Protein AF-A0A178DL28-F1 (afdb_monomer_lite)

pLDDT: mean 83.08, std 17.59, range [23.27, 98.44]

Structure (mmCIF, N/CA/C/O backbone):
data_AF-A0A178DL28-F1
#
_entry.id   AF-A0A178DL28-F1
#
loop_
_atom_site.group_PDB
_atom_site.id
_atom_site.type_symbol
_atom_site.label_atom_id
_atom_site.label_alt_id
_atom_site.label_comp_id
_atom_site.label_asym_id
_atom_site.label_entity_id
_atom_site.label_seq_id
_atom_site.pdbx_PDB_ins_code
_atom_site.Cartn_x
_atom_site.Cartn_y
_atom_site.Cartn_z
_atom_site.occupancy
_atom_site.B_iso_or_equiv
_atom_site.auth_seq_id
_atom_site.auth_comp_id
_atom_site.auth_asym_id
_atom_site.auth_atom_id
_atom_site.pdbx_PDB_model_num
ATOM 1 N N . MET A 1 1 ? -10.123 -33.958 3.813 1.00 28.14 1 MET A N 1
ATOM 2 C CA . MET A 1 1 ? -8.893 -34.075 4.620 1.00 28.14 1 MET A CA 1
ATOM 3 C C . MET A 1 1 ? -7.747 -33.782 3.664 1.00 28.14 1 MET A C 1
ATOM 5 O O . MET A 1 1 ? -7.295 -34.678 2.968 1.00 28.14 1 MET A O 1
ATOM 9 N N . VAL A 1 2 ? -7.445 -32.496 3.471 1.00 23.78 2 VAL A N 1
ATOM 10 C CA . VAL A 1 2 ? -6.419 -32.043 2.523 1.00 23.78 2 VAL A CA 1
ATOM 11 C C . VAL A 1 2 ? -5.170 -31.787 3.347 1.00 23.78 2 VAL A C 1
ATOM 13 O O . VAL A 1 2 ? -5.186 -30.957 4.250 1.00 23.78 2 VAL A O 1
ATOM 16 N N . ASN A 1 3 ? -4.140 -32.583 3.082 1.00 23.27 3 ASN A N 1
ATOM 17 C CA . ASN A 1 3 ? -2.829 -32.472 3.696 1.00 23.27 3 ASN A CA 1
ATOM 18 C C . ASN A 1 3 ? -2.169 -31.202 3.137 1.00 23.27 3 ASN A C 1
ATOM 20 O O . ASN A 1 3 ? -1.627 -31.221 2.034 1.00 23.27 3 ASN A O 1
ATOM 24 N N . PHE A 1 4 ? -2.276 -30.090 3.866 1.00 26.62 4 PHE A N 1
ATOM 25 C CA . PHE A 1 4 ? -1.451 -28.905 3.644 1.00 26.62 4 PHE A CA 1
ATOM 26 C C . PHE A 1 4 ? -0.029 -29.274 4.082 1.00 26.62 4 PHE A C 1
ATOM 28 O O . PHE A 1 4 ? 0.310 -29.200 5.260 1.00 26.62 4 PHE A O 1
ATOM 35 N N . GLN A 1 5 ? 0.778 -29.781 3.149 1.00 31.14 5 GLN A N 1
ATOM 36 C CA . GLN A 1 5 ? 2.200 -30.009 3.391 1.00 31.14 5 GLN A CA 1
ATOM 37 C C . GLN A 1 5 ? 2.883 -28.658 3.641 1.00 31.14 5 GLN A C 1
ATOM 39 O O . GLN A 1 5 ? 3.084 -27.879 2.717 1.00 31.14 5 GLN A O 1
ATOM 44 N N . GLU A 1 6 ? 3.130 -28.349 4.915 1.00 32.31 6 GLU A N 1
ATOM 45 C CA . GLU A 1 6 ? 4.467 -28.226 5.527 1.00 32.31 6 GLU A CA 1
ATOM 46 C C . GLU A 1 6 ? 5.647 -27.673 4.696 1.00 32.31 6 GLU A C 1
ATOM 48 O O . GLU A 1 6 ? 6.799 -27.992 4.970 1.00 32.31 6 GLU A O 1
ATOM 53 N N . GLU A 1 7 ? 5.426 -26.757 3.757 1.00 34.12 7 GLU A N 1
ATOM 54 C CA . GLU A 1 7 ? 6.487 -25.844 3.314 1.00 34.12 7 GLU A CA 1
ATOM 55 C C . GLU A 1 7 ? 6.127 -24.404 3.667 1.00 34.12 7 GLU A C 1
ATOM 57 O O . GLU A 1 7 ? 5.846 -23.550 2.826 1.00 34.12 7 GLU A O 1
ATOM 62 N N . CYS A 1 8 ? 6.212 -24.128 4.969 1.00 35.28 8 CYS A N 1
ATOM 63 C CA . CYS A 1 8 ? 6.591 -22.814 5.460 1.00 35.28 8 CYS A CA 1
ATOM 64 C C . CYS A 1 8 ? 7.886 -22.376 4.769 1.00 35.28 8 CYS A C 1
ATOM 66 O O . CYS A 1 8 ? 8.982 -22.604 5.279 1.00 35.28 8 CYS A O 1
ATOM 68 N N . ARG A 1 9 ? 7.784 -21.660 3.648 1.00 37.22 9 ARG A N 1
ATOM 69 C CA . ARG A 1 9 ? 8.838 -20.723 3.237 1.00 37.22 9 ARG A CA 1
ATOM 70 C C . ARG A 1 9 ? 8.753 -19.464 4.099 1.00 37.22 9 ARG A C 1
ATOM 72 O O . ARG A 1 9 ? 8.626 -18.353 3.597 1.00 37.22 9 ARG A O 1
ATOM 79 N N . LEU A 1 10 ? 8.801 -19.647 5.416 1.00 39.31 10 LEU A N 1
ATOM 80 C CA . LEU A 1 10 ? 9.031 -18.563 6.354 1.00 39.31 10 LEU A CA 1
ATOM 81 C C . LEU A 1 10 ? 10.535 -18.517 6.603 1.00 39.31 10 LEU A C 1
ATOM 83 O O . LEU A 1 10 ? 11.108 -19.412 7.219 1.00 39.31 10 LEU A O 1
ATOM 87 N N . ASN A 1 11 ? 11.130 -17.441 6.089 1.00 33.78 11 ASN A N 1
ATOM 88 C CA . ASN A 1 11 ? 12.548 -17.087 6.063 1.00 33.78 11 ASN A CA 1
ATOM 89 C C . ASN A 1 11 ? 13.338 -17.686 4.884 1.00 33.78 11 ASN A C 1
ATOM 91 O O . ASN A 1 11 ? 13.778 -18.837 4.951 1.00 33.78 11 ASN A O 1
ATOM 95 N N . PRO A 1 12 ? 13.626 -16.903 3.820 1.00 36.78 12 PRO A N 1
ATOM 96 C CA . PRO A 1 12 ? 14.802 -17.194 3.008 1.00 36.78 12 PRO A CA 1
ATOM 97 C C . PRO A 1 12 ? 16.050 -17.237 3.918 1.00 36.78 12 PRO A C 1
ATOM 99 O O . PRO A 1 12 ? 16.069 -16.579 4.963 1.00 36.78 12 PRO A O 1
ATOM 102 N N . PRO A 1 13 ? 17.082 -18.023 3.559 1.00 38.19 13 PRO A N 1
ATOM 103 C CA . PRO A 1 13 ? 18.263 -18.244 4.391 1.00 38.19 13 PRO A CA 1
ATOM 104 C C . PRO A 1 13 ? 18.822 -16.931 4.948 1.00 38.19 13 PRO A C 1
ATOM 106 O O . PRO A 1 13 ? 19.086 -15.995 4.205 1.00 38.19 13 PRO A O 1
ATOM 109 N N . THR A 1 14 ? 19.021 -16.843 6.260 1.00 39.00 14 THR A N 1
ATOM 110 C CA . THR A 1 14 ? 19.632 -15.670 6.887 1.00 39.00 14 THR A CA 1
ATOM 111 C C . THR A 1 14 ? 21.113 -15.604 6.510 1.00 39.00 14 THR A C 1
ATOM 113 O O . THR A 1 14 ? 21.962 -16.316 7.037 1.00 39.00 14 THR A O 1
ATOM 116 N N . GLY A 1 15 ? 21.427 -14.733 5.556 1.00 34.34 15 GLY A N 1
ATOM 117 C CA . GLY A 1 15 ? 22.784 -14.361 5.175 1.00 34.34 15 GLY A CA 1
ATOM 118 C C . GLY A 1 15 ? 22.881 -12.845 5.003 1.00 34.34 15 GLY A C 1
ATOM 119 O O . GLY A 1 15 ? 21.855 -12.192 4.807 1.00 34.34 15 GLY A O 1
ATOM 120 N N . PRO A 1 16 ? 24.090 -12.259 5.021 1.00 31.42 16 PRO A N 1
ATOM 121 C CA . PRO A 1 16 ? 24.295 -10.807 4.921 1.00 31.42 16 PRO A CA 1
ATOM 122 C C . PRO A 1 16 ? 23.761 -10.168 3.620 1.00 31.42 16 PRO A C 1
ATOM 124 O O . PRO A 1 16 ? 23.785 -8.950 3.497 1.00 31.42 16 PRO A O 1
ATOM 127 N N . ASN A 1 17 ? 23.261 -10.977 2.676 1.00 35.88 17 ASN A N 1
ATOM 128 C CA . ASN A 1 17 ? 22.768 -10.569 1.361 1.00 35.88 17 ASN A CA 1
ATOM 129 C C . ASN A 1 17 ? 21.304 -10.972 1.087 1.00 35.88 17 ASN A C 1
ATOM 131 O O . ASN A 1 17 ? 20.871 -10.908 -0.063 1.00 35.88 17 ASN A O 1
ATOM 135 N N . VAL A 1 18 ? 20.539 -11.417 2.091 1.00 39.88 18 VAL A N 1
ATOM 136 C CA . VAL A 1 18 ? 19.139 -11.823 1.884 1.00 39.88 18 VAL A CA 1
ATOM 137 C C . VAL A 1 18 ? 18.196 -10.675 2.216 1.00 39.88 18 VAL A C 1
ATOM 139 O O . VAL A 1 18 ? 18.073 -10.244 3.359 1.00 39.88 18 VAL A O 1
ATOM 142 N N . ILE A 1 19 ? 17.541 -10.162 1.175 1.00 45.16 19 ILE A N 1
ATOM 143 C CA . ILE A 1 19 ? 16.490 -9.152 1.280 1.00 45.16 19 ILE A CA 1
ATOM 144 C C . ILE A 1 19 ? 15.238 -9.874 1.772 1.00 45.16 19 ILE A C 1
ATOM 146 O O . ILE A 1 19 ? 14.628 -10.637 1.027 1.00 45.16 19 ILE A O 1
ATOM 150 N N . ILE A 1 20 ? 14.862 -9.649 3.027 1.00 51.25 20 ILE A N 1
ATOM 151 C CA . ILE A 1 20 ? 13.559 -10.080 3.530 1.00 51.25 20 ILE A CA 1
ATOM 152 C C . ILE A 1 20 ? 12.551 -9.060 3.008 1.00 51.25 20 ILE A C 1
ATOM 154 O O . ILE A 1 20 ? 12.608 -7.885 3.382 1.00 51.25 20 ILE A O 1
ATOM 158 N N . SER A 1 21 ? 11.670 -9.495 2.101 1.00 58.19 21 SER A N 1
ATOM 159 C CA . SER A 1 21 ? 10.524 -8.683 1.699 1.00 58.19 21 SER A CA 1
ATOM 160 C C . SER A 1 21 ? 9.800 -8.244 2.969 1.00 58.19 21 SER A C 1
ATOM 162 O O . SER A 1 21 ? 9.515 -9.090 3.818 1.00 58.19 21 SER A O 1
ATOM 164 N N . PRO A 1 22 ? 9.475 -6.957 3.136 1.00 59.94 22 PRO A N 1
ATOM 165 C CA . PRO A 1 22 ? 8.737 -6.505 4.307 1.00 59.94 22 PRO A CA 1
ATOM 166 C C . PRO A 1 22 ? 7.377 -7.178 4.461 1.00 59.94 22 PRO A C 1
ATOM 168 O O . PRO A 1 22 ? 6.816 -7.180 5.547 1.00 59.94 22 PRO A O 1
ATOM 171 N N . LEU A 1 23 ? 6.852 -7.751 3.377 1.00 62.31 23 LEU A N 1
ATOM 172 C CA . LEU A 1 23 ? 5.641 -8.554 3.420 1.00 62.31 23 LEU A CA 1
ATOM 173 C C . LEU A 1 23 ? 5.850 -9.899 4.091 1.00 62.31 23 LEU A C 1
ATOM 175 O O . LEU A 1 23 ? 4.880 -10.441 4.580 1.00 62.31 23 LEU A O 1
ATOM 179 N N . SER A 1 24 ? 7.071 -10.424 4.135 1.00 62.78 24 SER A N 1
ATOM 180 C CA . SER A 1 24 ? 7.429 -11.630 4.886 1.00 62.78 24 SER A CA 1
ATOM 181 C C . SER A 1 24 ? 7.745 -11.333 6.354 1.00 62.78 24 SER A C 1
ATOM 183 O O . SER A 1 24 ? 8.097 -12.248 7.094 1.00 62.78 24 SER A O 1
ATOM 185 N N . ASP A 1 25 ? 7.664 -10.068 6.780 1.00 73.19 25 ASP A N 1
ATOM 186 C CA . ASP A 1 25 ? 7.794 -9.718 8.187 1.00 73.19 25 ASP A CA 1
ATOM 187 C C . ASP A 1 25 ? 6.592 -10.262 8.969 1.00 73.19 25 ASP A C 1
ATOM 189 O O . ASP A 1 25 ? 5.446 -10.172 8.531 1.00 73.19 25 ASP A O 1
ATOM 193 N N . GLU A 1 26 ? 6.856 -10.787 10.162 1.00 77.06 26 GLU A N 1
ATOM 194 C CA . GLU A 1 26 ? 5.828 -11.309 11.067 1.00 77.06 26 GLU A CA 1
ATOM 195 C C . GLU A 1 26 ? 4.727 -10.277 11.355 1.00 77.06 26 GLU A C 1
ATOM 197 O O . GLU A 1 26 ? 3.564 -10.643 11.429 1.00 77.06 26 GLU A O 1
ATOM 202 N N . SER A 1 27 ? 5.044 -8.975 11.415 1.00 73.69 27 SER A N 1
ATOM 203 C CA . SER A 1 27 ? 4.020 -7.927 11.591 1.00 73.69 27 SER A CA 1
ATOM 204 C C . SER A 1 27 ? 3.057 -7.765 10.409 1.00 73.69 27 SER A C 1
ATOM 206 O O . SER A 1 27 ? 2.123 -6.971 10.499 1.00 73.69 27 SER A O 1
ATOM 208 N N . VAL A 1 28 ? 3.313 -8.452 9.294 1.00 71.81 28 VAL A N 1
ATOM 209 C CA . VAL A 1 28 ? 2.477 -8.451 8.090 1.00 71.81 28 VAL A CA 1
ATOM 210 C C . VAL A 1 28 ? 1.841 -9.822 7.860 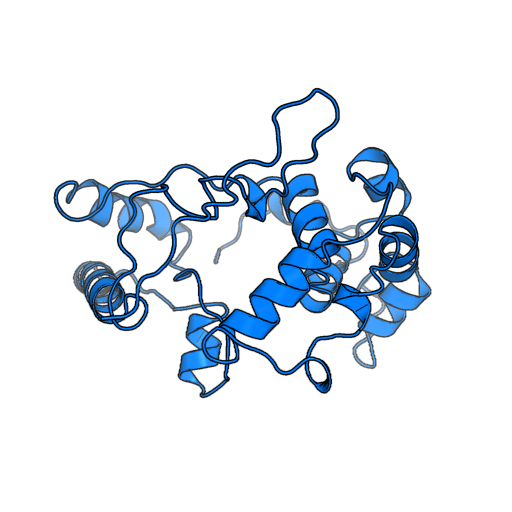1.00 71.81 28 VAL A C 1
ATOM 212 O O . VAL A 1 28 ? 0.689 -9.881 7.449 1.00 71.81 28 VAL A O 1
ATOM 215 N N . GLN A 1 29 ? 2.561 -10.917 8.129 1.00 72.25 29 GLN A N 1
ATOM 216 C CA . GLN A 1 29 ? 2.040 -12.281 7.935 1.00 72.25 29 GLN A CA 1
ATOM 217 C C . GLN A 1 29 ? 1.275 -12.841 9.140 1.00 72.25 29 GLN A C 1
ATOM 219 O O . GLN A 1 29 ? 0.509 -13.784 8.969 1.00 72.25 29 GLN A O 1
ATOM 224 N N . GLY A 1 30 ? 1.485 -12.293 10.339 1.00 76.50 30 GLY A N 1
ATOM 225 C CA . GLY A 1 30 ? 1.089 -12.945 11.587 1.00 76.50 30 GLY A CA 1
ATOM 226 C C . GLY A 1 30 ? 2.142 -13.946 12.076 1.00 76.50 30 GLY A C 1
ATOM 227 O O . GLY A 1 30 ? 3.191 -14.146 11.450 1.00 76.50 30 GLY A O 1
ATOM 228 N N . TYR A 1 31 ? 1.881 -14.560 13.226 1.00 81.31 31 TYR A N 1
ATOM 229 C CA . TYR A 1 31 ? 2.726 -15.615 13.775 1.00 81.31 31 TYR A CA 1
ATOM 230 C C . TYR A 1 31 ? 2.538 -16.925 13.006 1.00 81.31 31 TYR A C 1
ATOM 232 O O . TYR A 1 31 ? 1.459 -17.242 12.516 1.00 81.31 31 TYR A O 1
ATOM 240 N N . LEU A 1 32 ? 3.585 -17.755 12.982 1.00 74.69 32 LEU A N 1
ATOM 241 C CA . LEU A 1 32 ? 3.560 -19.074 12.334 1.00 74.69 32 LEU A CA 1
ATOM 242 C C . LEU A 1 32 ? 2.400 -19.969 12.815 1.00 74.69 32 LEU A C 1
ATOM 244 O O . LEU A 1 32 ? 1.903 -20.797 12.059 1.00 74.69 32 LEU A O 1
ATOM 248 N N . ASN A 1 33 ? 1.996 -19.811 14.075 1.00 82.88 33 ASN A N 1
ATOM 249 C CA . ASN A 1 33 ? 0.960 -20.619 14.711 1.00 82.88 33 ASN A CA 1
ATOM 250 C C . ASN A 1 33 ? -0.403 -19.909 14.757 1.00 82.88 33 ASN A C 1
ATOM 252 O O . ASN A 1 33 ? -1.294 -20.371 15.474 1.00 82.88 33 ASN A O 1
ATOM 256 N N . ASP A 1 34 ? -0.562 -18.788 14.047 1.00 80.88 34 ASP A N 1
ATOM 257 C CA . ASP A 1 34 ? -1.843 -18.094 13.988 1.00 80.88 34 ASP A CA 1
ATOM 258 C C . ASP A 1 34 ? -2.878 -18.961 13.276 1.00 80.88 34 ASP A C 1
ATOM 260 O O . ASP A 1 34 ? -2.648 -19.544 12.214 1.00 80.88 34 ASP A O 1
ATOM 264 N N . ASN A 1 35 ? -4.061 -19.040 13.878 1.00 82.06 35 ASN A N 1
ATOM 265 C CA . ASN A 1 35 ? -5.179 -19.744 13.278 1.00 82.06 35 ASN A CA 1
ATOM 266 C C . ASN A 1 35 ? -5.872 -18.815 12.286 1.00 82.06 35 ASN A C 1
ATOM 268 O O . ASN A 1 35 ? -6.355 -17.748 12.664 1.00 82.06 35 ASN A O 1
ATOM 272 N N . THR A 1 36 ? -5.993 -19.241 11.029 1.00 77.00 36 THR A N 1
ATOM 273 C CA . THR A 1 36 ? -6.821 -18.517 10.063 1.00 77.00 36 THR A CA 1
ATOM 274 C C . THR A 1 36 ? -8.288 -18.596 10.493 1.00 77.00 36 THR A C 1
ATOM 276 O O . THR A 1 36 ? -8.831 -19.703 10.601 1.00 77.00 36 THR A O 1
ATOM 279 N N . PRO A 1 37 ? -8.962 -17.459 10.737 1.00 81.50 37 PRO A N 1
ATOM 280 C CA . PRO A 1 37 ? -10.347 -17.484 11.167 1.00 81.50 37 PRO A CA 1
ATOM 281 C C . PRO A 1 37 ? -11.260 -17.966 10.028 1.00 81.50 37 PRO A C 1
ATOM 283 O O . PRO A 1 37 ? -11.014 -17.674 8.850 1.00 81.50 37 PRO A O 1
ATOM 286 N N . PRO A 1 38 ? -12.350 -18.685 10.345 1.00 81.00 38 PRO A N 1
ATOM 287 C CA . PRO A 1 38 ? -13.297 -19.128 9.334 1.00 81.00 38 PRO A CA 1
ATOM 288 C C . PRO A 1 38 ? -13.938 -17.925 8.635 1.00 81.00 38 PRO A C 1
ATOM 290 O O . PRO A 1 38 ? -14.242 -16.910 9.258 1.00 81.00 38 PRO A O 1
ATOM 293 N N . SER A 1 39 ? -14.210 -18.057 7.333 1.00 81.12 39 SER A N 1
ATOM 294 C CA . SER A 1 39 ? -14.831 -16.985 6.534 1.00 81.12 39 SER A CA 1
ATOM 295 C C . SER A 1 39 ? -14.090 -15.642 6.652 1.00 81.12 39 SER A C 1
ATOM 297 O O . SER A 1 39 ? -14.728 -14.603 6.789 1.00 81.12 39 SER A O 1
ATOM 299 N N . ASN A 1 40 ? -12.752 -15.666 6.647 1.00 80.00 40 ASN A N 1
ATOM 300 C CA . ASN A 1 40 ? -11.883 -14.486 6.743 1.00 80.00 40 ASN A CA 1
ATOM 301 C C . ASN A 1 40 ? -12.147 -13.594 7.969 1.00 80.00 40 ASN A C 1
ATOM 303 O O . ASN A 1 40 ? -11.937 -12.387 7.906 1.00 80.00 40 ASN A O 1
ATOM 307 N N . GLY A 1 41 ? -12.633 -14.146 9.083 1.00 87.75 41 GLY A N 1
ATOM 308 C CA . GLY A 1 41 ? -12.795 -13.367 10.314 1.00 87.75 41 GLY A CA 1
ATOM 309 C C . GLY A 1 41 ? -14.042 -12.478 10.360 1.00 87.75 41 GLY A C 1
ATOM 310 O O . GLY A 1 41 ? -14.095 -11.522 11.131 1.00 87.75 41 GLY A O 1
ATOM 311 N N . VAL A 1 42 ? -15.055 -12.742 9.523 1.00 87.69 42 VAL A N 1
ATOM 312 C CA . VAL A 1 42 ? -16.278 -11.913 9.449 1.00 87.69 42 VAL A CA 1
ATOM 313 C C . VAL A 1 42 ? -17.057 -11.879 10.774 1.00 87.69 42 VAL A C 1
ATOM 315 O O . VAL A 1 42 ? -17.742 -10.896 11.065 1.00 87.69 42 VAL A O 1
ATOM 318 N N . ARG A 1 43 ? -16.995 -12.935 11.5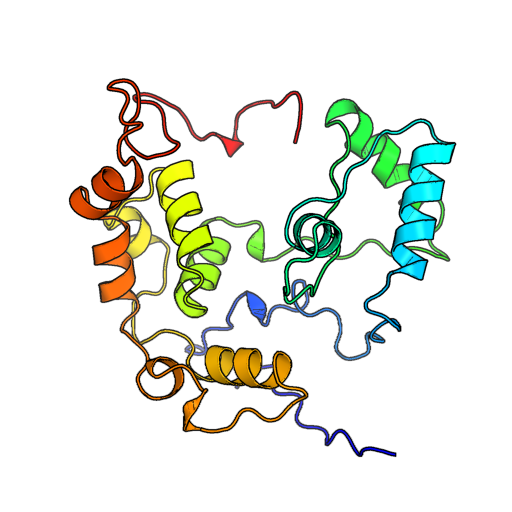95 1.00 89.69 43 ARG A N 1
ATOM 319 C CA . ARG A 1 43 ? -17.697 -12.946 12.893 1.00 89.69 43 ARG A CA 1
ATOM 320 C C . ARG A 1 43 ? -16.936 -12.127 13.927 1.00 89.69 43 ARG A C 1
ATOM 322 O O . ARG A 1 43 ? -17.540 -11.340 14.643 1.00 89.69 43 ARG A O 1
ATOM 329 N N . GLU A 1 44 ? -15.624 -12.280 13.932 1.00 89.75 44 GLU A N 1
ATOM 330 C CA . GLU A 1 44 ? -14.677 -11.603 14.802 1.00 89.75 44 GLU A CA 1
ATOM 331 C C . GLU A 1 44 ? -14.750 -10.089 14.578 1.00 89.75 44 GLU A C 1
ATOM 333 O O . GLU A 1 44 ? -14.903 -9.324 15.530 1.00 89.75 44 GLU A O 1
ATOM 338 N N . ILE A 1 45 ? -14.759 -9.641 13.317 1.00 92.44 45 ILE A N 1
ATOM 339 C CA . ILE A 1 45 ? -14.855 -8.210 13.018 1.00 92.44 45 ILE A CA 1
ATOM 340 C C . ILE A 1 45 ? -16.227 -7.616 13.369 1.00 92.44 45 ILE A C 1
ATOM 342 O O . ILE A 1 45 ? -16.323 -6.450 13.748 1.00 92.44 45 ILE A O 1
ATOM 346 N N . ARG A 1 46 ? -17.309 -8.401 13.291 1.00 92.69 46 ARG A N 1
ATOM 347 C CA . ARG A 1 46 ? -18.633 -7.943 13.736 1.00 92.69 46 ARG A CA 1
ATOM 348 C C . ARG A 1 46 ? -18.617 -7.636 15.233 1.00 92.69 46 ARG A C 1
ATOM 350 O O . ARG A 1 46 ? -19.190 -6.633 15.648 1.00 92.69 46 ARG A O 1
ATOM 357 N N . ASP A 1 47 ? -17.953 -8.469 16.026 1.00 92.81 47 ASP A N 1
ATOM 358 C CA . ASP A 1 47 ? -17.855 -8.265 17.469 1.00 92.81 47 ASP A CA 1
ATOM 359 C C . ASP A 1 47 ? -17.000 -7.014 17.788 1.00 92.81 47 ASP A C 1
ATOM 361 O O . ASP A 1 47 ? -17.343 -6.243 18.686 1.00 92.81 47 ASP A O 1
ATOM 365 N N . VAL A 1 48 ? -15.960 -6.730 16.987 1.00 94.50 48 VAL A N 1
ATOM 366 C CA . VAL A 1 48 ? -15.196 -5.462 17.035 1.00 94.50 48 VAL A CA 1
ATOM 367 C C . VAL A 1 48 ? -16.094 -4.249 16.763 1.00 94.50 48 VAL A C 1
ATOM 369 O O . VAL A 1 48 ? -16.066 -3.283 17.529 1.00 94.50 48 VAL A O 1
ATOM 372 N N . VAL A 1 49 ? -16.923 -4.298 15.714 1.00 96.00 49 VAL A N 1
ATOM 373 C CA . VAL A 1 49 ? -17.872 -3.217 15.382 1.00 96.00 49 VAL A CA 1
ATOM 374 C C . VAL A 1 49 ? -18.857 -2.982 16.529 1.00 96.00 49 VAL A C 1
ATOM 376 O O . VAL A 1 49 ? -19.047 -1.841 16.939 1.00 96.00 49 VAL A O 1
ATOM 379 N N . GLN A 1 50 ? -19.418 -4.046 17.111 1.00 96.25 50 GLN A N 1
ATOM 380 C CA . GLN A 1 50 ? -20.361 -3.941 18.232 1.00 96.25 50 GLN A CA 1
ATOM 381 C C . GLN A 1 50 ? -19.745 -3.290 19.477 1.00 96.25 50 GLN A C 1
ATOM 383 O O . GLN A 1 50 ? -20.426 -2.540 20.179 1.00 96.25 50 GLN A O 1
ATOM 388 N N . ILE A 1 51 ? -18.461 -3.548 19.756 1.00 96.69 51 ILE A N 1
ATOM 389 C CA . ILE A 1 51 ? -17.738 -2.902 20.863 1.00 96.69 51 ILE A CA 1
ATOM 390 C C . ILE A 1 51 ? -17.634 -1.391 20.632 1.00 96.69 51 ILE A C 1
ATOM 392 O O . ILE A 1 51 ? -17.902 -0.613 21.550 1.00 96.69 51 ILE A O 1
ATOM 396 N N . LEU A 1 52 ? -17.274 -0.973 19.415 1.00 97.25 52 LEU A N 1
ATOM 397 C CA . LEU A 1 52 ? -17.147 0.444 19.063 1.00 97.25 52 LEU A CA 1
ATOM 398 C C . LEU A 1 52 ? -18.508 1.152 19.080 1.00 97.25 52 LEU A C 1
ATOM 400 O O . LEU A 1 52 ? -18.642 2.205 19.707 1.00 97.25 52 LEU A O 1
ATOM 404 N N . GLU A 1 53 ? -19.536 0.543 18.485 1.00 96.56 53 GLU A N 1
ATOM 405 C CA . GLU A 1 53 ? -20.907 1.068 18.490 1.00 96.56 53 GLU A CA 1
ATOM 406 C C . GLU A 1 53 ? -21.466 1.200 19.911 1.00 96.56 53 GLU A C 1
ATOM 408 O O . GLU A 1 53 ? -22.036 2.236 20.258 1.00 96.56 53 GLU A O 1
ATOM 413 N N . GLY A 1 54 ? -21.252 0.193 20.766 1.00 97.44 54 GLY A N 1
ATOM 414 C CA . GLY A 1 54 ? -21.675 0.221 22.169 1.00 97.44 54 GLY A CA 1
ATOM 415 C C . GLY A 1 54 ? -21.024 1.346 22.982 1.00 97.44 54 GLY A C 1
ATOM 416 O O . GLY A 1 54 ? -21.617 1.833 23.944 1.00 97.44 54 GLY A O 1
ATOM 417 N N . ALA A 1 55 ? -19.841 1.805 22.569 1.00 97.62 55 ALA A N 1
ATOM 418 C CA . ALA A 1 55 ? -19.144 2.951 23.149 1.00 97.62 55 ALA A CA 1
ATOM 419 C C . ALA A 1 55 ? -19.460 4.284 22.445 1.00 97.62 55 ALA A C 1
ATOM 421 O O . ALA A 1 55 ? -18.852 5.303 22.767 1.00 97.62 55 ALA A O 1
ATOM 422 N N . SER A 1 56 ? -20.411 4.300 21.503 1.00 97.25 56 SER A N 1
ATOM 423 C CA . SER A 1 56 ? -20.735 5.462 20.660 1.00 97.25 56 SER A CA 1
ATOM 424 C C . SER A 1 56 ? -19.549 5.987 19.837 1.00 97.25 56 SER A C 1
ATOM 426 O O . SER A 1 56 ? -19.516 7.169 19.491 1.00 97.25 56 SER A O 1
ATOM 428 N N . ILE A 1 57 ? -18.586 5.120 19.508 1.00 97.19 57 ILE A N 1
ATOM 429 C CA . ILE A 1 57 ? -17.451 5.456 18.647 1.00 97.19 57 ILE A CA 1
ATOM 430 C C . ILE A 1 57 ? -17.817 5.071 17.211 1.00 97.19 57 ILE A C 1
ATOM 432 O O . ILE A 1 57 ? -17.941 3.880 16.911 1.00 97.19 57 ILE A O 1
ATOM 436 N N . PRO A 1 58 ? -17.994 6.041 16.296 1.00 95.44 58 PRO A N 1
ATOM 437 C CA . PRO A 1 58 ? -18.255 5.715 14.906 1.00 95.44 58 PRO A CA 1
ATOM 438 C C . PRO A 1 58 ? -17.017 5.058 14.294 1.00 95.44 58 PRO A C 1
ATOM 440 O O . PRO A 1 58 ? -15.883 5.464 14.551 1.00 95.44 58 PRO A O 1
ATOM 443 N N . CYS A 1 59 ? -17.240 4.059 13.449 1.00 94.62 59 CYS A N 1
ATOM 444 C CA . CYS A 1 59 ? -16.176 3.397 12.713 1.00 94.62 59 CYS A CA 1
ATOM 445 C C . CYS A 1 59 ? -16.601 3.109 11.273 1.00 94.62 59 CYS A C 1
ATOM 447 O O . CYS A 1 59 ? -17.792 3.045 10.960 1.00 94.62 59 CYS A O 1
ATOM 449 N N . CYS A 1 60 ? -15.627 2.946 10.384 1.00 92.19 60 CYS A N 1
ATOM 450 C CA . CYS A 1 60 ? -15.876 2.487 9.025 1.00 92.19 60 CYS A CA 1
ATOM 451 C C . CYS A 1 60 ? -14.820 1.481 8.581 1.00 92.19 60 CYS A C 1
ATOM 453 O O . CYS A 1 60 ? -13.641 1.606 8.910 1.00 92.19 60 CYS A O 1
ATOM 455 N N . MET A 1 61 ? -15.264 0.493 7.807 1.00 91.38 61 MET A N 1
ATOM 456 C CA . MET A 1 61 ? -14.368 -0.375 7.054 1.00 91.38 61 MET A CA 1
ATOM 457 C C . MET A 1 61 ? -13.776 0.420 5.894 1.00 91.38 61 MET A C 1
ATOM 459 O O . MET A 1 61 ? -14.500 1.143 5.202 1.00 91.38 61 MET A O 1
ATOM 463 N N . VAL A 1 62 ? -12.478 0.271 5.664 1.00 88.38 62 VAL A N 1
ATOM 464 C CA . VAL A 1 62 ? -11.769 0.900 4.542 1.00 88.38 62 VAL A CA 1
ATOM 465 C C . VAL A 1 62 ? -11.002 -0.154 3.744 1.00 88.38 62 VAL A C 1
ATOM 467 O O . VAL A 1 62 ? -11.018 -1.328 4.100 1.00 88.38 62 VAL A O 1
ATOM 470 N N . ALA A 1 63 ? -10.369 0.261 2.645 1.00 86.75 63 ALA A N 1
ATOM 471 C CA . ALA A 1 63 ? -9.581 -0.604 1.763 1.00 86.75 63 ALA A CA 1
ATOM 472 C C . ALA A 1 63 ? -10.380 -1.808 1.205 1.00 86.75 63 ALA A C 1
ATOM 474 O O . ALA A 1 63 ? -11.539 -1.653 0.801 1.00 86.75 63 ALA A O 1
ATOM 475 N N . GLU A 1 64 ? -9.770 -2.990 1.114 1.00 86.81 64 GLU A N 1
ATOM 476 C CA . GLU A 1 64 ? -10.354 -4.202 0.533 1.00 86.81 64 GLU A CA 1
ATOM 477 C C . GLU A 1 64 ? -11.691 -4.610 1.170 1.00 86.81 64 GLU A C 1
ATOM 479 O O . GLU A 1 64 ? -12.624 -4.847 0.393 1.00 86.81 64 GLU A O 1
ATOM 484 N N . PRO A 1 65 ? -11.857 -4.633 2.513 1.00 87.94 65 PRO A N 1
ATOM 485 C CA . PRO A 1 65 ? -13.150 -4.918 3.136 1.00 87.94 65 PRO A CA 1
ATOM 486 C C . PRO A 1 65 ? -14.304 -4.065 2.589 1.00 87.94 65 PRO A C 1
ATOM 488 O O . PRO A 1 65 ? -15.389 -4.577 2.302 1.00 87.94 65 PRO A O 1
ATOM 491 N N . ALA A 1 66 ? -14.072 -2.763 2.386 1.00 90.00 66 ALA A N 1
ATOM 492 C CA . ALA A 1 66 ? -15.085 -1.858 1.849 1.00 90.00 66 ALA A CA 1
ATOM 493 C C . ALA A 1 66 ? -15.425 -2.178 0.384 1.00 90.00 66 ALA A C 1
ATOM 495 O O . ALA A 1 66 ? -16.589 -2.139 -0.009 1.00 90.00 66 ALA A O 1
ATOM 496 N N . LEU A 1 67 ? -14.430 -2.530 -0.435 1.00 86.75 67 LEU A N 1
ATOM 497 C CA . LEU A 1 67 ? -14.654 -2.902 -1.838 1.00 86.75 67 LEU A CA 1
ATOM 498 C C . LEU A 1 67 ? -15.388 -4.242 -1.977 1.00 86.75 67 LEU A C 1
ATOM 500 O O . LEU A 1 67 ? -16.232 -4.385 -2.868 1.00 86.75 67 LEU A O 1
ATOM 504 N N . ILE A 1 68 ? -15.086 -5.202 -1.099 1.00 86.62 68 ILE A N 1
ATOM 505 C CA . ILE A 1 68 ? -15.769 -6.502 -1.033 1.00 86.62 68 ILE A CA 1
ATOM 506 C C . ILE A 1 68 ? -17.242 -6.308 -0.680 1.00 86.62 68 ILE A C 1
ATOM 508 O O . ILE A 1 68 ? -18.097 -6.922 -1.316 1.00 86.62 68 ILE A O 1
ATOM 512 N N . TYR A 1 69 ? -17.555 -5.409 0.260 1.00 86.06 69 TYR A N 1
ATOM 513 C CA . TYR A 1 69 ? -18.941 -5.063 0.594 1.00 86.06 69 TYR A CA 1
ATOM 514 C C . TYR A 1 69 ? -19.744 -4.597 -0.635 1.00 86.06 69 TYR A C 1
ATOM 516 O O . TYR A 1 69 ? -20.907 -4.965 -0.790 1.00 86.06 69 TYR A O 1
ATOM 524 N N . TYR A 1 70 ? -19.115 -3.864 -1.559 1.00 89.00 70 TYR A N 1
ATOM 525 C CA . TYR A 1 70 ? -19.730 -3.448 -2.829 1.00 89.00 70 TYR A CA 1
ATOM 526 C C . TYR A 1 70 ? -19.624 -4.493 -3.959 1.00 89.00 70 TYR A C 1
ATOM 528 O O . TYR A 1 70 ? -19.875 -4.172 -5.121 1.00 89.00 70 TYR A O 1
ATOM 536 N N . GLY A 1 71 ? -19.270 -5.744 -3.645 1.00 84.38 71 GLY A N 1
ATOM 537 C CA . GLY A 1 71 ? -19.275 -6.871 -4.584 1.00 84.38 71 GLY A CA 1
ATOM 538 C C . GLY A 1 71 ? -18.002 -7.034 -5.417 1.00 84.38 71 GLY A C 1
ATOM 539 O O . GLY A 1 71 ? -18.006 -7.782 -6.395 1.00 84.38 71 G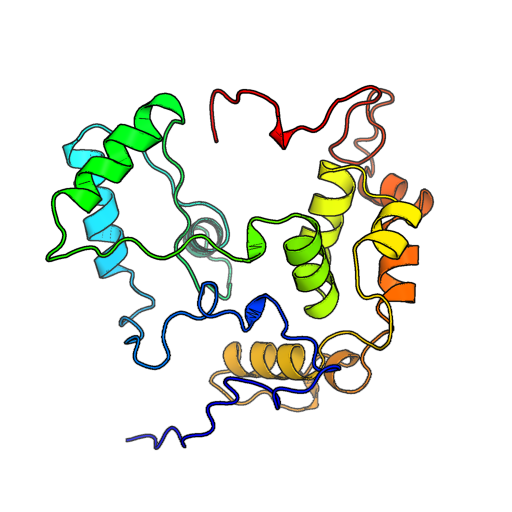LY A O 1
ATOM 540 N N . THR A 1 72 ? -16.907 -6.352 -5.067 1.00 83.44 72 THR A N 1
ATOM 541 C CA . THR A 1 72 ? -15.636 -6.509 -5.792 1.00 83.44 72 THR A CA 1
ATOM 542 C C . THR A 1 72 ? -14.898 -7.763 -5.324 1.00 83.44 72 THR A C 1
ATOM 544 O O . THR A 1 72 ? -14.643 -7.919 -4.133 1.00 83.44 72 THR A O 1
ATOM 547 N N . GLY A 1 73 ? -14.463 -8.617 -6.255 1.00 77.62 73 GLY A N 1
ATOM 548 C CA . GLY A 1 73 ? -13.546 -9.717 -5.945 1.00 77.62 73 GLY A CA 1
ATOM 549 C C . GLY A 1 73 ? -12.161 -9.189 -5.558 1.00 77.62 73 GLY A C 1
ATOM 550 O O . GLY A 1 73 ? -11.426 -8.690 -6.413 1.00 77.62 73 GLY A O 1
ATOM 551 N N . ARG A 1 74 ? -11.805 -9.267 -4.272 1.00 77.31 74 ARG A N 1
ATOM 552 C CA . ARG A 1 74 ? -10.502 -8.845 -3.730 1.00 77.31 74 ARG A CA 1
ATOM 553 C C . ARG A 1 74 ? -9.930 -9.917 -2.808 1.00 77.31 74 ARG A C 1
ATOM 555 O O . ARG A 1 74 ? -10.676 -10.631 -2.148 1.00 77.31 74 ARG A O 1
ATOM 562 N N . VAL A 1 75 ? -8.601 -9.977 -2.746 1.00 71.19 75 VAL A N 1
ATOM 563 C CA . VAL A 1 75 ? -7.882 -10.692 -1.686 1.00 71.19 75 VAL A CA 1
ATOM 564 C C . VAL A 1 75 ? -7.866 -9.785 -0.467 1.00 71.19 75 VAL A C 1
ATOM 566 O O . VAL A 1 75 ? -7.326 -8.689 -0.551 1.00 71.19 75 VAL A O 1
ATOM 569 N N . MET A 1 76 ? -8.458 -10.231 0.634 1.00 76.88 76 MET A N 1
ATOM 570 C CA . MET A 1 76 ? -8.416 -9.528 1.911 1.00 76.88 76 MET A CA 1
ATOM 571 C C . MET A 1 76 ? -7.630 -10.387 2.889 1.00 76.88 76 MET A C 1
ATOM 573 O O . MET A 1 76 ? -8.056 -11.492 3.219 1.00 76.88 76 MET A O 1
ATOM 577 N N . VAL A 1 77 ? -6.473 -9.879 3.299 1.00 73.19 77 VAL A N 1
ATOM 578 C CA . VAL A 1 77 ? -5.594 -10.524 4.287 1.00 73.19 77 VAL A CA 1
ATOM 579 C C . VAL A 1 77 ? -5.682 -9.857 5.657 1.00 73.19 77 VAL A C 1
ATOM 581 O O . VAL A 1 77 ? -5.264 -10.441 6.646 1.00 73.19 77 VAL A O 1
ATOM 584 N N . GLU A 1 78 ? -6.274 -8.663 5.728 1.00 80.00 78 GLU A N 1
ATOM 585 C CA . GLU A 1 78 ? -6.454 -7.898 6.956 1.00 80.00 78 GLU A CA 1
ATOM 586 C C . GLU A 1 78 ? -7.778 -7.124 6.944 1.00 80.00 78 GLU A C 1
ATOM 588 O O . GLU A 1 78 ? -8.326 -6.793 5.888 1.00 80.00 78 GLU A O 1
ATOM 593 N N . TRP A 1 79 ? -8.290 -6.826 8.139 1.00 87.12 79 TRP A N 1
ATOM 594 C CA . TRP A 1 79 ? -9.408 -5.907 8.328 1.00 87.12 79 TRP A CA 1
ATOM 595 C C . TRP A 1 79 ? -8.869 -4.532 8.696 1.00 87.12 79 TRP A C 1
ATOM 597 O O . TRP A 1 79 ? -8.230 -4.372 9.734 1.00 87.12 79 TRP A O 1
ATOM 607 N N . ILE A 1 80 ? -9.164 -3.530 7.868 1.00 87.56 80 ILE A N 1
ATOM 608 C CA . ILE A 1 80 ? -8.744 -2.151 8.114 1.00 87.56 80 ILE A CA 1
ATOM 609 C C . ILE A 1 80 ? -9.966 -1.316 8.478 1.00 87.56 80 ILE A C 1
ATOM 611 O O . ILE A 1 80 ? -10.935 -1.227 7.718 1.00 87.56 80 ILE A O 1
ATOM 615 N N . MET A 1 81 ? -9.902 -0.690 9.651 1.00 90.44 81 MET A N 1
ATOM 616 C CA . MET A 1 81 ? -10.956 0.163 10.185 1.00 90.44 81 MET A CA 1
ATOM 617 C C . MET A 1 81 ? -10.421 1.556 10.494 1.00 90.44 81 MET A C 1
ATOM 619 O O . MET A 1 81 ? -9.310 1.709 11.000 1.00 90.44 81 MET A O 1
ATOM 623 N N . CYS A 1 82 ? -11.243 2.570 10.246 1.00 91.00 82 CYS A N 1
ATOM 624 C CA . CYS A 1 82 ? -10.996 3.928 10.712 1.00 91.00 82 CYS A CA 1
ATOM 625 C C . CYS A 1 82 ? -11.980 4.301 11.823 1.00 91.00 82 CYS A C 1
ATOM 627 O O . CYS A 1 82 ? -13.150 3.922 11.786 1.00 91.00 82 CYS A O 1
ATOM 629 N N . VAL A 1 83 ? -11.493 5.096 12.774 1.00 93.50 83 VAL A N 1
ATOM 630 C CA . VAL A 1 83 ? -12.271 5.817 13.792 1.00 93.50 83 VAL A CA 1
ATOM 631 C C . VAL A 1 83 ? -11.862 7.296 13.752 1.00 93.50 83 VAL A C 1
ATOM 633 O O . VAL A 1 83 ? -10.803 7.606 13.195 1.00 93.50 83 VAL A O 1
ATOM 636 N N . PRO A 1 84 ? -12.654 8.229 14.308 1.00 92.19 84 PRO A N 1
ATOM 637 C CA . PRO A 1 84 ? -12.234 9.621 14.430 1.00 92.19 84 PRO A CA 1
ATOM 638 C C . PRO A 1 84 ? -10.913 9.752 15.191 1.00 92.19 84 PRO A C 1
ATOM 640 O O . PRO A 1 84 ? -10.704 9.083 16.208 1.00 92.19 84 PRO A O 1
ATOM 643 N N . THR A 1 85 ? -10.024 10.621 14.710 1.00 86.38 85 THR A N 1
ATOM 644 C CA . THR A 1 85 ? -8.653 10.757 15.224 1.00 86.38 85 THR A CA 1
ATOM 645 C C . THR A 1 85 ? -8.638 11.091 16.718 1.00 86.38 85 THR A C 1
ATOM 647 O O . THR A 1 85 ? -7.829 10.559 17.478 1.00 86.38 85 THR A O 1
ATOM 650 N N . GLU A 1 86 ? -9.568 11.929 17.174 1.00 89.31 86 GLU A N 1
ATOM 651 C CA . GLU A 1 86 ? -9.727 12.318 18.577 1.00 89.31 86 GLU A CA 1
ATOM 652 C C . GLU A 1 86 ? -10.248 11.193 19.484 1.00 89.31 86 GLU A C 1
ATOM 654 O O . GLU A 1 86 ? -10.099 11.272 20.703 1.00 89.31 86 GLU A O 1
ATOM 659 N N . GLN A 1 87 ? -10.818 10.136 18.900 1.00 93.69 87 GLN A N 1
ATOM 660 C CA . GLN A 1 87 ? -11.351 8.971 19.612 1.00 93.69 87 GLN A CA 1
ATOM 661 C C . GLN A 1 87 ? -10.451 7.738 19.487 1.00 93.69 87 GLN A C 1
ATOM 663 O O . GLN A 1 87 ? -10.746 6.721 20.110 1.00 93.69 87 GLN A O 1
ATOM 668 N N . LEU A 1 88 ? -9.344 7.812 18.738 1.00 91.25 88 LEU A N 1
ATOM 669 C CA . LEU A 1 88 ? -8.457 6.673 18.487 1.00 91.25 88 LEU A CA 1
ATOM 670 C C . LEU A 1 88 ? -7.966 6.011 19.780 1.00 91.25 88 LEU A C 1
ATOM 672 O O . LEU A 1 88 ? -8.016 4.790 19.909 1.00 91.25 88 LEU A O 1
ATOM 676 N N . GLU A 1 89 ? -7.524 6.806 20.754 1.00 93.06 89 GLU A N 1
ATOM 677 C CA . GLU A 1 89 ? -7.043 6.259 22.025 1.00 93.06 89 GLU A CA 1
ATOM 678 C C . GLU A 1 89 ? -8.191 5.669 22.853 1.00 93.06 89 GLU A C 1
ATOM 680 O O . GLU A 1 89 ? -8.039 4.592 23.420 1.00 93.06 89 GLU A O 1
ATOM 685 N N . ALA A 1 90 ? -9.363 6.311 22.866 1.00 95.88 90 ALA A N 1
ATOM 686 C CA . ALA A 1 90 ? -10.543 5.765 23.537 1.00 95.88 90 ALA A CA 1
ATOM 687 C C . ALA A 1 90 ? -10.962 4.418 22.924 1.00 95.88 90 ALA A C 1
ATOM 689 O O . ALA A 1 90 ? -11.196 3.460 23.658 1.00 95.88 90 ALA A O 1
ATOM 690 N N . ALA A 1 91 ? -10.972 4.319 21.592 1.00 95.50 91 ALA A N 1
ATOM 691 C CA . ALA A 1 91 ? -11.240 3.084 20.865 1.00 95.50 91 ALA A CA 1
ATOM 692 C C . ALA A 1 91 ? -10.212 1.997 21.206 1.00 95.50 91 ALA A C 1
ATOM 694 O O . ALA A 1 91 ? -10.590 0.886 21.570 1.00 95.50 91 ALA A O 1
ATOM 695 N N . ALA A 1 92 ? -8.916 2.320 21.164 1.00 93.38 92 ALA A N 1
ATOM 696 C CA . ALA A 1 92 ? -7.852 1.376 21.498 1.00 93.38 92 ALA A CA 1
ATOM 697 C C . ALA A 1 92 ? -7.967 0.851 22.941 1.00 93.38 92 ALA A C 1
ATOM 699 O O . ALA A 1 92 ? -7.740 -0.335 23.187 1.00 93.38 92 ALA A O 1
ATOM 700 N N . GLN A 1 93 ? -8.358 1.705 23.893 1.00 94.75 93 GLN A N 1
ATOM 701 C CA . GLN A 1 93 ? -8.549 1.304 25.289 1.00 94.75 93 GLN A CA 1
ATOM 702 C C . GLN A 1 93 ? -9.686 0.292 25.476 1.00 94.75 93 GLN A C 1
ATOM 704 O O . GLN A 1 93 ? -9.560 -0.584 26.331 1.00 94.75 93 GLN A O 1
ATOM 709 N N . LEU A 1 94 ? -10.751 0.337 24.664 1.00 96.31 94 LEU A N 1
ATOM 710 C CA . LEU A 1 94 ? -11.834 -0.658 24.728 1.00 96.31 94 LEU A CA 1
ATOM 711 C C . LEU A 1 94 ? -11.324 -2.083 24.482 1.00 96.31 94 LEU A C 1
ATOM 713 O O . LEU A 1 94 ? -11.785 -3.018 25.136 1.00 96.31 94 LEU A O 1
ATOM 717 N N . PHE A 1 95 ? -10.363 -2.240 23.569 1.00 94.50 95 PHE A N 1
ATOM 718 C CA . PHE A 1 95 ? -9.761 -3.537 23.252 1.00 94.50 95 PHE A CA 1
ATOM 719 C C . PHE A 1 95 ? -8.685 -3.926 24.264 1.00 94.50 95 PHE A C 1
ATOM 721 O O . PHE A 1 95 ? -8.675 -5.059 24.735 1.00 94.50 95 PHE A O 1
ATOM 728 N N . ARG A 1 96 ? -7.831 -2.980 24.685 1.00 92.81 96 ARG A N 1
ATOM 729 C CA . ARG A 1 96 ? -6.816 -3.234 25.728 1.00 92.81 96 ARG A CA 1
ATOM 730 C C . ARG A 1 96 ? -7.432 -3.646 27.068 1.00 92.81 96 ARG A C 1
ATOM 732 O O . ARG A 1 96 ? -6.799 -4.372 27.824 1.00 92.81 96 ARG A O 1
ATOM 739 N N . ALA A 1 97 ? -8.657 -3.205 27.356 1.00 93.94 97 ALA A N 1
ATOM 740 C CA . ALA A 1 97 ? -9.411 -3.598 28.545 1.00 93.94 97 ALA A CA 1
ATOM 741 C C . ALA A 1 97 ? -9.994 -5.027 28.480 1.00 93.94 97 ALA A C 1
ATOM 743 O O . ALA A 1 97 ? -10.597 -5.465 29.458 1.00 93.94 97 ALA A O 1
ATOM 744 N N . LYS A 1 98 ? -9.836 -5.733 27.351 1.00 93.12 98 LYS A N 1
ATOM 745 C CA . LYS A 1 98 ? -10.331 -7.098 27.100 1.00 93.12 98 LYS A CA 1
ATOM 746 C C . LYS A 1 98 ? -9.195 -8.022 26.618 1.00 93.12 98 LYS A C 1
ATOM 748 O O . LYS A 1 98 ? -9.297 -8.584 25.522 1.00 93.12 98 LYS A O 1
ATOM 753 N N . PRO A 1 99 ? -8.092 -8.161 27.381 1.00 91.06 99 PRO A N 1
ATOM 754 C CA . PRO A 1 99 ? -6.914 -8.929 26.961 1.00 91.06 99 PRO A CA 1
ATOM 755 C C . PRO A 1 99 ? -7.196 -10.422 26.729 1.00 91.06 99 PRO A C 1
ATOM 757 O O . PRO A 1 99 ? -6.439 -11.094 26.041 1.00 91.06 99 PRO A O 1
ATOM 760 N N . GLU A 1 100 ? -8.286 -10.948 27.287 1.00 90.69 100 GLU A N 1
ATOM 761 C CA . GLU A 1 100 ? -8.754 -12.316 27.068 1.00 90.69 100 GLU A CA 1
ATOM 762 C C . GLU A 1 100 ? -9.381 -12.542 25.681 1.00 90.69 100 GLU A C 1
ATOM 764 O O . GLU A 1 100 ? -9.465 -13.684 25.229 1.00 90.69 100 GLU A O 1
ATOM 769 N N . ASN A 1 101 ? -9.781 -11.465 24.997 1.00 88.31 101 ASN A N 1
ATOM 770 C CA . ASN A 1 101 ? -10.375 -11.500 23.658 1.00 88.31 101 ASN A CA 1
ATOM 771 C C . ASN A 1 101 ? -9.475 -10.870 22.589 1.00 88.31 101 ASN A C 1
ATOM 773 O O . ASN A 1 101 ? -9.574 -11.243 21.421 1.00 88.31 101 ASN A O 1
ATOM 777 N N . PHE A 1 102 ? -8.652 -9.887 22.963 1.00 89.06 102 PHE A N 1
ATOM 778 C CA . PHE A 1 102 ? -7.848 -9.101 22.032 1.00 89.06 102 PHE A CA 1
ATOM 779 C C . PHE A 1 102 ? -6.430 -8.927 22.559 1.00 89.06 102 PHE A C 1
ATOM 781 O O . PHE A 1 102 ? -6.214 -8.362 23.630 1.00 89.06 102 PHE A O 1
ATOM 788 N N . GLU A 1 103 ? -5.454 -9.333 21.755 1.00 84.50 103 GLU A N 1
ATOM 789 C CA . GLU A 1 103 ? -4.045 -9.083 22.023 1.00 84.50 103 GLU A CA 1
ATOM 790 C C . GLU A 1 103 ? -3.542 -7.944 21.123 1.00 84.50 103 GLU A C 1
ATOM 792 O O . GLU A 1 103 ? -3.763 -7.976 19.908 1.00 84.50 103 GLU A O 1
ATOM 797 N N . PRO A 1 104 ? -2.878 -6.909 21.674 1.00 82.81 104 PRO A N 1
ATOM 798 C CA . PRO A 1 104 ? -2.222 -5.903 20.856 1.00 82.81 104 PRO A CA 1
ATOM 799 C C . PRO A 1 104 ? -1.164 -6.547 19.963 1.00 82.81 104 PRO A C 1
ATOM 801 O O . PRO A 1 104 ? -0.196 -7.122 20.454 1.00 82.81 104 PRO A O 1
ATOM 804 N N . PHE A 1 105 ? -1.308 -6.383 18.652 1.00 81.62 105 PHE A N 1
ATOM 805 C CA . PHE A 1 105 ? -0.285 -6.826 17.719 1.00 81.62 105 PHE A CA 1
ATOM 806 C C . PHE A 1 105 ? 0.821 -5.778 17.553 1.00 81.62 105 PHE A C 1
ATOM 808 O O . PHE A 1 105 ? 0.608 -4.572 17.731 1.00 81.62 105 PHE A O 1
ATOM 815 N N . ARG A 1 106 ? 2.035 -6.237 17.235 1.00 77.75 106 ARG A N 1
ATOM 816 C CA . ARG A 1 106 ? 3.211 -5.366 17.096 1.00 77.75 106 ARG A CA 1
ATOM 817 C C . ARG A 1 106 ? 3.033 -4.356 15.945 1.00 77.75 106 ARG A C 1
ATOM 819 O O . ARG A 1 106 ? 2.359 -4.663 14.964 1.00 77.75 106 ARG A O 1
ATOM 826 N N . PRO A 1 107 ? 3.664 -3.165 16.007 1.00 74.62 107 PRO A N 1
ATOM 827 C CA . PRO A 1 107 ? 3.604 -2.199 14.913 1.00 74.62 107 PRO A CA 1
ATOM 828 C C . PRO A 1 107 ? 4.087 -2.794 13.586 1.00 74.62 107 PRO A C 1
ATOM 830 O O . PRO A 1 107 ? 5.126 -3.457 13.544 1.00 74.62 107 PRO A O 1
ATOM 833 N N . SER A 1 108 ? 3.368 -2.501 12.500 1.00 73.31 108 SER A N 1
ATOM 834 C CA . SER A 1 108 ? 3.732 -2.981 11.167 1.00 73.31 108 SER A CA 1
ATOM 835 C C . SER A 1 108 ? 5.104 -2.460 10.727 1.00 73.31 108 SER A C 1
ATOM 837 O O . SER A 1 108 ? 5.391 -1.255 10.800 1.00 73.31 108 SER A O 1
ATOM 839 N N . ALA A 1 109 ? 5.932 -3.350 10.182 1.00 70.88 109 ALA A N 1
ATOM 840 C CA . ALA A 1 109 ? 7.183 -3.012 9.512 1.00 70.88 109 ALA A CA 1
ATOM 841 C C . ALA A 1 109 ? 6.946 -2.062 8.321 1.00 70.88 109 ALA A C 1
ATOM 843 O O . ALA A 1 109 ? 7.809 -1.238 8.003 1.00 70.88 109 ALA A O 1
ATOM 844 N N . LEU A 1 110 ? 5.747 -2.090 7.726 1.00 72.06 110 LEU A N 1
ATOM 845 C CA . LEU A 1 110 ? 5.333 -1.213 6.627 1.00 72.06 110 LEU A CA 1
ATOM 846 C C . LEU A 1 110 ? 5.066 0.236 7.063 1.00 72.06 110 LEU A C 1
ATOM 848 O O . LEU A 1 110 ? 4.867 1.106 6.222 1.00 72.06 110 LEU A O 1
ATOM 852 N N . SER A 1 111 ? 5.126 0.552 8.359 1.00 73.19 111 SER A N 1
ATOM 853 C CA . SER A 1 111 ? 4.977 1.934 8.851 1.00 73.19 111 SER A CA 1
ATOM 854 C C . SER A 1 111 ? 6.065 2.889 8.333 1.00 73.19 111 SER A C 1
ATOM 856 O O . SER A 1 111 ? 5.890 4.112 8.308 1.00 73.19 111 SER A O 1
ATOM 858 N N . ARG A 1 112 ? 7.208 2.352 7.886 1.00 82.00 112 ARG A N 1
ATOM 859 C CA . ARG A 1 112 ? 8.311 3.138 7.326 1.00 82.00 112 ARG A CA 1
ATOM 860 C C . ARG A 1 112 ? 8.156 3.295 5.817 1.00 82.00 112 ARG A C 1
ATOM 862 O O . ARG A 1 112 ? 8.168 2.321 5.078 1.00 82.00 112 ARG A O 1
ATOM 869 N N . LEU A 1 113 ? 8.159 4.544 5.348 1.00 86.69 113 LEU A N 1
ATOM 870 C CA . LEU A 1 113 ? 7.983 4.881 3.929 1.00 86.69 113 LEU A CA 1
ATOM 871 C C . LEU A 1 113 ? 8.899 4.108 2.952 1.00 86.69 113 LEU A C 1
ATOM 873 O O . LEU A 1 113 ? 8.367 3.608 1.966 1.00 86.69 113 LEU A O 1
ATOM 877 N N . PRO A 1 114 ? 10.225 3.959 3.182 1.00 89.75 114 PRO A N 1
ATOM 878 C CA . PRO A 1 114 ? 11.068 3.149 2.297 1.00 89.75 114 PRO A CA 1
ATOM 879 C C . PRO A 1 114 ? 10.644 1.683 2.232 1.00 89.75 114 PRO A C 1
ATOM 881 O O . PRO A 1 114 ? 10.654 1.085 1.165 1.00 89.75 114 PRO A O 1
ATOM 884 N N . ILE A 1 115 ? 10.232 1.127 3.370 1.00 84.56 115 ILE A N 1
ATOM 885 C CA . ILE A 1 115 ? 9.821 -0.269 3.494 1.00 84.56 115 ILE A CA 1
ATOM 886 C C . ILE A 1 115 ? 8.501 -0.490 2.747 1.00 84.56 115 ILE A C 1
ATOM 888 O O . ILE A 1 115 ? 8.389 -1.416 1.947 1.00 84.56 115 ILE A O 1
ATOM 892 N N . TYR A 1 116 ? 7.530 0.404 2.940 1.00 87.19 116 TYR A N 1
ATOM 893 C CA . TYR A 1 116 ? 6.260 0.350 2.222 1.00 87.19 116 TYR A CA 1
ATOM 894 C C . TYR A 1 116 ? 6.444 0.511 0.709 1.00 87.19 116 TYR A C 1
ATOM 896 O O . TYR A 1 116 ? 5.962 -0.312 -0.061 1.00 87.19 116 TYR A O 1
ATOM 904 N N . ALA A 1 117 ? 7.214 1.512 0.271 1.00 92.44 117 ALA A N 1
ATOM 905 C CA . ALA A 1 117 ? 7.495 1.725 -1.148 1.00 92.44 117 ALA A CA 1
ATOM 906 C C . ALA A 1 117 ? 8.206 0.521 -1.795 1.00 92.44 117 ALA A C 1
ATOM 908 O O . ALA A 1 117 ? 7.846 0.131 -2.904 1.00 92.44 117 ALA A O 1
ATOM 909 N N . GLN A 1 118 ? 9.177 -0.084 -1.097 1.00 92.75 118 GLN A N 1
ATOM 910 C CA . GLN A 1 118 ? 9.864 -1.294 -1.556 1.00 92.75 118 GLN A CA 1
ATOM 911 C C . GLN A 1 118 ? 8.883 -2.460 -1.724 1.00 92.75 118 GLN A C 1
ATOM 913 O O . GLN A 1 118 ? 8.882 -3.105 -2.766 1.00 92.75 118 GLN A O 1
ATOM 918 N N . SER A 1 119 ? 8.005 -2.678 -0.742 1.00 87.31 119 SER A N 1
ATOM 919 C CA . SER A 1 119 ? 6.981 -3.729 -0.785 1.00 87.31 119 SER A CA 1
ATOM 920 C C . SER A 1 119 ? 6.050 -3.594 -1.998 1.00 87.31 119 SER A C 1
ATOM 922 O O . SER A 1 119 ? 5.841 -4.559 -2.739 1.00 87.31 119 SER A O 1
ATOM 924 N N . LEU A 1 120 ? 5.545 -2.385 -2.268 1.00 92.62 120 LEU A N 1
ATOM 925 C CA . LEU A 1 120 ? 4.673 -2.134 -3.423 1.00 92.62 120 LEU A CA 1
ATOM 926 C C . LEU A 1 120 ? 5.404 -2.332 -4.759 1.00 92.62 120 LEU A C 1
ATOM 928 O O . LEU A 1 120 ? 4.811 -2.800 -5.733 1.00 92.62 120 LEU A O 1
ATOM 932 N N . LEU A 1 121 ? 6.694 -1.986 -4.808 1.00 94.88 121 LEU A N 1
ATOM 933 C CA . LEU A 1 121 ? 7.545 -2.210 -5.974 1.00 94.88 121 LEU A CA 1
ATOM 934 C C . LEU A 1 121 ? 7.777 -3.705 -6.219 1.00 94.88 121 LEU A C 1
ATOM 936 O O . LEU A 1 121 ? 7.575 -4.169 -7.341 1.00 94.88 121 LEU A O 1
ATOM 940 N N . ASP A 1 122 ? 8.153 -4.450 -5.179 1.00 90.56 122 ASP A N 1
ATOM 941 C CA . ASP A 1 122 ? 8.445 -5.885 -5.247 1.00 90.56 122 ASP A CA 1
ATOM 942 C C . ASP A 1 122 ? 7.230 -6.714 -5.648 1.00 90.56 122 ASP A C 1
ATOM 944 O O . ASP A 1 122 ? 7.362 -7.663 -6.416 1.00 90.56 122 ASP A O 1
ATOM 948 N N . THR A 1 123 ? 6.043 -6.316 -5.201 1.00 88.19 123 THR A N 1
ATOM 949 C CA . THR A 1 123 ? 4.784 -7.014 -5.502 1.00 88.19 123 THR A CA 1
ATOM 950 C C . THR A 1 123 ? 4.058 -6.500 -6.729 1.00 88.19 123 THR A C 1
ATOM 952 O O . THR A 1 123 ? 2.939 -6.931 -7.020 1.00 88.19 123 THR A O 1
ATOM 955 N N . VAL A 1 124 ? 4.666 -5.569 -7.471 1.00 91.31 124 VAL A N 1
ATOM 956 C CA . VAL A 1 124 ? 4.055 -5.006 -8.681 1.00 91.31 124 VAL A CA 1
ATOM 957 C C . VAL A 1 124 ? 2.669 -4.405 -8.366 1.00 91.31 124 VAL A C 1
ATOM 959 O O . VAL A 1 124 ? 1.764 -4.365 -9.205 1.00 91.31 124 VAL A O 1
ATOM 962 N N . ASN A 1 125 ? 2.486 -3.887 -7.146 1.00 89.56 125 ASN A N 1
ATOM 963 C CA . ASN A 1 125 ? 1.271 -3.183 -6.758 1.00 89.56 125 ASN A CA 1
ATOM 964 C C . ASN A 1 125 ? 1.318 -1.746 -7.291 1.00 89.56 125 ASN A C 1
ATOM 966 O O . ASN A 1 125 ? 1.538 -0.770 -6.578 1.00 89.56 125 ASN A O 1
ATOM 970 N N . TYR A 1 126 ? 1.179 -1.639 -8.611 1.00 93.50 126 TYR A N 1
ATOM 971 C CA . TYR A 1 126 ? 1.396 -0.405 -9.351 1.00 93.50 126 TYR A CA 1
ATOM 972 C C . TYR A 1 126 ? 0.432 0.713 -8.987 1.00 93.50 126 TYR A C 1
ATOM 974 O O . TYR A 1 126 ? 0.850 1.863 -9.037 1.00 93.50 126 TYR A O 1
ATOM 982 N N . VAL A 1 127 ? -0.817 0.388 -8.646 1.00 91.00 127 VAL A N 1
ATOM 983 C CA . VAL A 1 127 ? -1.823 1.395 -8.285 1.00 91.00 127 VAL A CA 1
ATOM 984 C C . VAL A 1 127 ? -1.415 2.080 -6.987 1.00 91.00 127 VAL A C 1
ATOM 986 O O . VAL A 1 127 ? -1.243 3.295 -6.968 1.00 91.00 127 VAL A O 1
ATOM 989 N N . ASP A 1 128 ? -1.143 1.297 -5.946 1.00 91.38 128 ASP A N 1
ATOM 990 C CA . ASP A 1 128 ? -0.758 1.848 -4.649 1.00 91.38 128 ASP A CA 1
ATOM 991 C C . ASP A 1 128 ? 0.633 2.489 -4.704 1.00 91.38 128 ASP A C 1
ATOM 993 O O . ASP A 1 128 ? 0.879 3.502 -4.051 1.00 91.38 128 ASP A O 1
ATOM 997 N N . LEU A 1 129 ? 1.550 1.945 -5.517 1.00 96.31 129 LEU A N 1
ATOM 998 C CA . LEU A 1 129 ? 2.869 2.541 -5.741 1.00 96.31 129 LEU A CA 1
ATOM 999 C C . LEU A 1 129 ? 2.751 3.918 -6.405 1.00 96.31 129 LEU A C 1
ATOM 1001 O O . LEU A 1 129 ? 3.420 4.861 -5.985 1.00 96.31 129 LEU A O 1
ATOM 1005 N N . ASP A 1 130 ? 1.906 4.038 -7.429 1.00 97.44 130 ASP A N 1
ATOM 1006 C CA . ASP A 1 130 ? 1.621 5.298 -8.115 1.00 97.44 130 ASP A CA 1
ATOM 1007 C C . ASP A 1 130 ? 1.006 6.324 -7.157 1.00 97.44 130 ASP A C 1
ATOM 1009 O O . ASP A 1 130 ? 1.453 7.475 -7.103 1.00 97.44 130 ASP A O 1
ATOM 1013 N N . ASP A 1 131 ? 0.027 5.893 -6.363 1.00 95.12 131 ASP A N 1
ATOM 1014 C CA . ASP A 1 131 ? -0.651 6.748 -5.396 1.00 95.12 131 ASP A CA 1
ATOM 1015 C C . ASP A 1 131 ? 0.290 7.179 -4.259 1.00 95.12 131 ASP A C 1
ATOM 1017 O O . ASP A 1 131 ? 0.253 8.339 -3.840 1.00 95.12 131 ASP A O 1
ATOM 1021 N N . LEU A 1 132 ? 1.202 6.307 -3.813 1.00 95.56 132 LEU A N 1
ATOM 1022 C CA . LEU A 1 132 ? 2.250 6.646 -2.848 1.00 95.56 132 LEU A CA 1
ATOM 1023 C C . LEU A 1 132 ? 3.256 7.647 -3.431 1.00 95.56 132 LEU A C 1
ATOM 1025 O O . LEU A 1 132 ? 3.579 8.645 -2.779 1.00 95.56 132 LEU A O 1
ATOM 1029 N N . ILE A 1 133 ? 3.747 7.398 -4.651 1.00 97.44 133 ILE A N 1
ATOM 1030 C CA . ILE A 1 133 ? 4.683 8.289 -5.352 1.00 97.44 133 ILE A CA 1
ATOM 1031 C C . ILE A 1 133 ? 4.068 9.674 -5.502 1.00 97.44 133 ILE A C 1
ATOM 1033 O O . ILE A 1 133 ? 4.731 10.669 -5.203 1.00 97.44 133 ILE A O 1
ATOM 1037 N N . ASP A 1 134 ? 2.807 9.753 -5.917 1.00 95.69 134 ASP A N 1
ATOM 1038 C CA . ASP A 1 134 ? 2.122 11.024 -6.098 1.00 95.69 134 ASP A CA 1
ATOM 1039 C C . ASP A 1 134 ? 1.763 11.669 -4.755 1.00 95.69 134 ASP A C 1
ATOM 1041 O O . ASP A 1 134 ? 1.944 12.875 -4.596 1.00 95.69 134 ASP A O 1
ATOM 1045 N N . GLY A 1 135 ? 1.318 10.894 -3.768 1.00 94.12 135 GLY A N 1
ATOM 1046 C CA . GLY A 1 135 ? 0.947 11.370 -2.432 1.00 94.12 135 GLY A CA 1
ATOM 1047 C C . GLY A 1 135 ? 2.118 11.899 -1.607 1.00 94.12 135 GLY A C 1
ATOM 1048 O O . GLY A 1 135 ? 1.915 12.762 -0.750 1.00 94.12 135 GLY A O 1
ATOM 1049 N N . MET A 1 136 ? 3.335 11.431 -1.891 1.00 94.81 136 MET A N 1
ATOM 1050 C CA . MET A 1 136 ? 4.571 11.840 -1.212 1.00 94.81 136 MET A CA 1
ATOM 1051 C C . MET A 1 136 ? 5.535 12.633 -2.108 1.00 94.81 136 MET A C 1
ATOM 1053 O O . MET A 1 136 ? 6.584 13.066 -1.636 1.00 94.81 136 MET A O 1
ATOM 1057 N N . ASN A 1 137 ? 5.187 12.816 -3.386 1.00 95.50 137 ASN A N 1
ATOM 1058 C CA . ASN A 1 137 ? 6.040 13.372 -4.440 1.00 95.50 137 ASN A CA 1
ATOM 1059 C C . ASN A 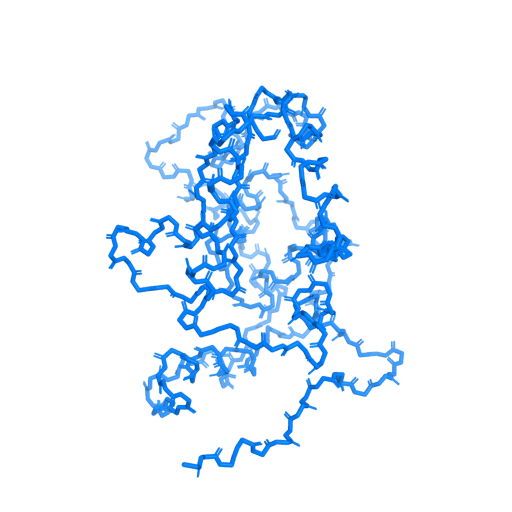1 137 ? 7.453 12.759 -4.469 1.00 95.50 137 ASN A C 1
ATOM 1061 O O . ASN A 1 137 ? 8.464 13.465 -4.474 1.00 95.50 137 ASN A O 1
ATOM 1065 N N . LEU A 1 138 ? 7.527 11.427 -4.469 1.00 97.00 138 LEU A N 1
ATOM 1066 C CA . LEU A 1 138 ? 8.804 10.706 -4.461 1.00 97.00 138 LEU A CA 1
ATOM 1067 C C . LEU A 1 138 ? 9.563 10.926 -5.772 1.00 97.00 138 LEU A C 1
ATOM 1069 O O . LEU A 1 138 ? 8.960 11.014 -6.844 1.00 97.00 138 LEU A O 1
ATOM 1073 N N . THR A 1 139 ? 10.890 11.019 -5.692 1.00 97.25 139 THR A N 1
ATOM 1074 C CA . THR A 1 139 ? 11.764 11.244 -6.853 1.00 97.25 139 THR A CA 1
ATOM 1075 C C . THR A 1 139 ? 12.654 10.039 -7.129 1.00 97.25 139 THR A C 1
ATOM 1077 O O . THR A 1 139 ? 12.779 9.118 -6.313 1.00 97.25 139 THR A O 1
ATOM 1080 N N . ARG A 1 140 ? 13.328 10.064 -8.281 1.00 97.88 140 ARG A N 1
ATOM 1081 C CA . ARG A 1 140 ? 14.316 9.049 -8.642 1.00 97.88 140 ARG A CA 1
ATOM 1082 C C . ARG A 1 140 ? 15.459 8.987 -7.630 1.00 97.88 140 ARG A C 1
ATOM 1084 O O . ARG A 1 140 ? 15.809 7.902 -7.177 1.00 97.88 140 ARG A O 1
ATOM 1091 N N . GLU A 1 141 ? 15.987 10.141 -7.234 1.00 98.12 141 GLU A N 1
ATOM 1092 C CA . GLU A 1 141 ? 17.087 10.281 -6.271 1.00 98.12 141 GLU A CA 1
ATOM 1093 C C . GLU A 1 141 ? 16.681 9.754 -4.898 1.00 98.12 141 GLU A C 1
ATOM 1095 O O . GLU A 1 141 ? 17.470 9.083 -4.231 1.00 98.12 141 GLU A O 1
ATOM 1100 N N . TRP A 1 142 ? 15.436 10.020 -4.483 1.00 97.25 142 TRP A N 1
ATOM 1101 C CA . TRP A 1 142 ? 14.911 9.458 -3.247 1.00 97.25 142 TRP A CA 1
ATOM 1102 C C . TRP A 1 142 ? 14.917 7.928 -3.299 1.00 97.25 142 TRP A C 1
ATOM 1104 O O . TRP A 1 142 ? 15.402 7.305 -2.357 1.00 97.25 142 TRP A O 1
ATOM 1114 N N . GLY A 1 143 ? 14.454 7.319 -4.394 1.00 97.38 143 GLY A N 1
ATOM 1115 C CA . GLY A 1 143 ? 14.465 5.860 -4.524 1.00 97.38 143 GLY A CA 1
ATOM 1116 C C . GLY A 1 143 ? 15.870 5.271 -4.528 1.00 97.38 143 GLY A C 1
ATOM 1117 O O . GLY A 1 143 ? 16.133 4.356 -3.761 1.00 97.38 143 GLY A O 1
ATOM 1118 N N . LEU A 1 144 ? 16.802 5.855 -5.288 1.00 96.31 144 LEU A N 1
ATOM 1119 C CA . LEU A 1 144 ? 18.207 5.414 -5.319 1.00 96.31 144 LEU A CA 1
ATOM 1120 C C . LEU A 1 144 ? 18.875 5.430 -3.938 1.00 96.31 144 LEU A C 1
ATOM 1122 O O . LEU A 1 144 ? 19.768 4.633 -3.674 1.00 96.31 144 LEU A O 1
ATOM 1126 N N . LYS A 1 145 ? 18.461 6.350 -3.061 1.00 95.69 145 LYS A N 1
ATOM 1127 C CA . LYS A 1 145 ? 19.000 6.469 -1.704 1.00 95.69 145 LYS A CA 1
ATOM 1128 C C . LYS A 1 145 ? 18.321 5.540 -0.692 1.00 95.69 145 LYS A C 1
ATOM 1130 O O . LYS A 1 145 ? 18.944 5.201 0.311 1.00 95.69 145 LYS A O 1
ATOM 1135 N N . ASN A 1 146 ? 17.043 5.214 -0.886 1.00 92.56 146 ASN A N 1
ATOM 1136 C CA . ASN A 1 146 ? 16.211 4.608 0.161 1.00 92.56 146 ASN A CA 1
ATOM 1137 C C . ASN A 1 146 ? 15.698 3.202 -0.174 1.00 92.56 146 ASN A C 1
ATOM 1139 O O . ASN A 1 146 ? 15.233 2.519 0.736 1.00 92.56 146 ASN A O 1
ATOM 1143 N N . LEU A 1 147 ? 15.748 2.784 -1.438 1.00 93.56 147 LEU A N 1
ATOM 1144 C CA . LEU A 1 147 ? 15.212 1.510 -1.913 1.00 93.56 147 LEU A CA 1
ATOM 1145 C C . LEU A 1 147 ? 16.335 0.598 -2.398 1.00 93.56 147 LEU A C 1
ATOM 1147 O O . LEU A 1 147 ? 17.382 1.062 -2.852 1.00 93.56 147 LEU A O 1
ATOM 1151 N N . ASN A 1 148 ? 16.077 -0.705 -2.359 1.00 94.19 148 ASN A N 1
ATOM 1152 C CA . ASN A 1 148 ? 16.889 -1.665 -3.079 1.00 94.19 148 ASN A CA 1
ATOM 1153 C C . ASN A 1 148 ? 16.349 -1.803 -4.506 1.00 94.19 148 ASN A C 1
ATOM 1155 O O . ASN A 1 148 ? 15.337 -2.463 -4.750 1.00 94.19 148 ASN A O 1
ATOM 1159 N N . LEU A 1 149 ? 17.029 -1.149 -5.445 1.00 95.50 149 LEU A N 1
ATOM 1160 C CA . LEU A 1 149 ? 16.659 -1.146 -6.860 1.00 95.50 149 LEU A CA 1
ATOM 1161 C C . LEU A 1 149 ? 17.458 -2.156 -7.694 1.00 95.50 149 LEU A C 1
ATOM 1163 O O . LEU A 1 149 ? 17.226 -2.256 -8.903 1.00 95.50 149 LEU A O 1
ATOM 1167 N N . ASP A 1 150 ? 18.353 -2.917 -7.063 1.00 93.31 150 ASP A N 1
ATOM 1168 C CA . ASP A 1 150 ? 19.087 -3.993 -7.718 1.00 93.31 150 ASP A CA 1
ATOM 1169 C C . ASP A 1 150 ? 18.171 -5.203 -7.946 1.00 93.31 150 ASP A C 1
ATOM 1171 O O . ASP A 1 150 ? 17.244 -5.476 -7.179 1.00 93.31 150 ASP A O 1
ATOM 1175 N N . GLY A 1 151 ? 18.424 -5.956 -9.016 1.00 93.00 151 GLY A N 1
ATOM 1176 C CA . GLY A 1 151 ? 17.646 -7.148 -9.357 1.00 93.00 151 GLY A CA 1
ATOM 1177 C C . GLY A 1 151 ? 16.228 -6.854 -9.863 1.00 93.00 151 GLY A C 1
ATOM 1178 O O . GLY A 1 151 ? 15.971 -5.849 -10.536 1.00 93.00 151 GLY A O 1
ATOM 1179 N N . THR A 1 152 ? 15.312 -7.783 -9.596 1.00 95.00 152 THR A N 1
ATOM 1180 C CA . THR A 1 152 ? 13.959 -7.818 -10.168 1.00 95.00 152 THR A CA 1
ATOM 1181 C C . THR A 1 152 ? 12.886 -7.905 -9.092 1.00 95.00 152 THR A C 1
ATOM 1183 O O . THR A 1 152 ? 13.177 -8.241 -7.949 1.00 95.00 152 THR A O 1
ATOM 1186 N N . VAL A 1 153 ? 11.647 -7.597 -9.466 1.00 92.56 153 VAL A N 1
ATOM 1187 C CA . VAL A 1 153 ? 10.457 -7.791 -8.619 1.00 92.56 153 VAL A CA 1
ATOM 1188 C C . VAL A 1 153 ? 10.243 -9.266 -8.247 1.00 92.56 153 VAL A C 1
ATOM 1190 O O . VAL A 1 153 ? 10.835 -10.158 -8.861 1.00 92.56 153 VAL A O 1
ATOM 1193 N N . ASP A 1 154 ? 9.398 -9.517 -7.249 1.00 89.69 154 ASP A N 1
ATOM 1194 C CA . ASP A 1 154 ? 9.166 -10.838 -6.659 1.00 89.69 154 ASP A CA 1
ATOM 1195 C C . ASP A 1 154 ? 8.164 -11.661 -7.489 1.00 89.69 154 ASP A C 1
ATOM 1197 O O . ASP A 1 154 ? 6.947 -11.608 -7.293 1.00 89.69 154 ASP A O 1
ATOM 1201 N N . GLY A 1 155 ? 8.688 -12.404 -8.468 1.00 87.69 155 GLY A N 1
ATOM 1202 C CA . GLY A 1 155 ? 7.883 -13.269 -9.333 1.00 87.69 155 GLY A CA 1
ATOM 1203 C C . GLY A 1 155 ? 7.209 -14.431 -8.592 1.00 87.69 155 GLY A C 1
ATOM 1204 O O . GLY A 1 155 ? 6.099 -14.819 -8.965 1.00 87.69 155 GLY A O 1
ATOM 1205 N N . ASP A 1 156 ? 7.826 -14.931 -7.517 1.00 86.44 156 ASP A N 1
ATOM 1206 C CA . ASP A 1 156 ? 7.284 -16.022 -6.699 1.00 86.44 156 ASP A CA 1
ATOM 1207 C C . ASP A 1 156 ? 6.040 -15.556 -5.936 1.00 86.44 156 ASP A C 1
ATOM 1209 O O . ASP A 1 156 ? 5.020 -16.252 -5.919 1.00 86.44 156 ASP A O 1
ATOM 1213 N N . TRP A 1 157 ? 6.071 -14.338 -5.387 1.00 84.25 157 TRP A N 1
ATOM 1214 C CA . TRP A 1 157 ? 4.881 -13.713 -4.808 1.00 84.25 157 TRP A CA 1
ATOM 1215 C C . TRP A 1 157 ? 3.754 -13.582 -5.840 1.00 84.25 157 TRP A C 1
ATOM 1217 O O . TRP A 1 157 ? 2.587 -13.843 -5.533 1.00 84.25 157 TRP A O 1
ATOM 1227 N N . GLY A 1 158 ? 4.088 -13.209 -7.080 1.00 85.50 158 GLY A N 1
ATOM 1228 C CA . GLY A 1 158 ? 3.112 -13.083 -8.164 1.00 85.50 158 GLY A CA 1
ATOM 1229 C C . GLY A 1 158 ? 2.406 -14.403 -8.462 1.00 85.50 158 GLY A C 1
ATOM 1230 O O . GLY A 1 158 ? 1.178 -14.434 -8.605 1.00 85.50 158 GLY A O 1
ATOM 1231 N N . ARG A 1 159 ? 3.174 -15.498 -8.487 1.00 86.88 159 ARG A N 1
ATOM 1232 C CA . ARG A 1 159 ? 2.646 -16.855 -8.645 1.00 86.88 159 ARG A CA 1
ATOM 1233 C C . ARG A 1 159 ? 1.753 -17.245 -7.471 1.00 86.88 159 ARG A C 1
ATOM 1235 O O . ARG A 1 159 ? 0.624 -17.673 -7.701 1.00 86.88 159 ARG A O 1
ATOM 1242 N N . TRP A 1 160 ? 2.223 -17.042 -6.241 1.00 85.62 160 TRP A N 1
ATOM 1243 C CA . TRP A 1 160 ? 1.442 -17.334 -5.037 1.00 85.62 160 TRP A CA 1
ATOM 1244 C C . TRP A 1 160 ? 0.100 -16.597 -5.041 1.00 85.62 160 TRP A C 1
ATOM 1246 O O . TRP A 1 160 ? -0.943 -17.205 -4.810 1.00 85.62 160 TRP A O 1
ATOM 1256 N N . ARG A 1 161 ? 0.099 -15.300 -5.373 1.00 82.25 161 ARG A N 1
ATOM 1257 C CA . ARG A 1 161 ? -1.131 -14.501 -5.439 1.00 82.25 161 ARG A CA 1
ATOM 1258 C C . ARG A 1 161 ? -2.099 -15.034 -6.489 1.00 82.25 161 ARG A C 1
ATOM 1260 O O . ARG A 1 161 ? -3.307 -15.025 -6.256 1.00 82.25 161 ARG A O 1
ATOM 1267 N N . ALA A 1 162 ? -1.585 -15.451 -7.646 1.00 86.00 162 ALA A N 1
ATOM 1268 C CA . ALA A 1 162 ? -2.412 -16.056 -8.679 1.00 86.00 162 ALA A CA 1
ATOM 1269 C C . ALA A 1 162 ? -3.075 -17.334 -8.145 1.00 86.00 162 ALA A C 1
ATOM 1271 O O . ALA A 1 162 ? -4.292 -17.472 -8.259 1.00 86.00 162 ALA A O 1
ATOM 1272 N N . ASP A 1 163 ? -2.303 -18.217 -7.504 1.00 84.56 163 ASP A N 1
ATOM 1273 C CA . ASP A 1 163 ? -2.806 -19.476 -6.941 1.00 84.56 163 ASP A CA 1
ATOM 1274 C C . ASP A 1 163 ? -3.833 -19.254 -5.849 1.00 84.56 163 ASP A C 1
ATOM 1276 O O . ASP A 1 163 ? -4.894 -19.870 -5.878 1.00 84.56 163 ASP A O 1
ATOM 1280 N N . PHE A 1 164 ? -3.571 -18.316 -4.945 1.00 80.75 164 PHE A N 1
ATOM 1281 C CA . PHE A 1 164 ? -4.517 -17.932 -3.907 1.00 80.75 164 PHE A CA 1
ATOM 1282 C C . PHE A 1 164 ? -5.873 -17.507 -4.493 1.00 80.75 164 PHE A C 1
ATOM 1284 O O . PHE A 1 164 ? -6.922 -17.872 -3.973 1.00 80.75 164 PHE A O 1
ATOM 1291 N N . LEU A 1 165 ? -5.859 -16.760 -5.599 1.00 79.94 165 LEU A N 1
ATOM 1292 C CA . LEU A 1 165 ? -7.070 -16.312 -6.287 1.00 79.94 165 LEU A CA 1
ATOM 1293 C C . LEU A 1 165 ? -7.803 -17.423 -7.057 1.00 79.94 165 LEU A C 1
ATOM 1295 O O . LEU A 1 165 ? -8.950 -17.214 -7.445 1.00 79.94 165 LEU A O 1
ATOM 1299 N N . ASN A 1 166 ? -7.159 -18.570 -7.289 1.00 82.44 166 ASN A N 1
ATOM 1300 C CA . ASN A 1 166 ? -7.678 -19.694 -8.074 1.00 82.44 166 ASN A CA 1
ATOM 1301 C C . ASN A 1 166 ? -7.650 -21.009 -7.267 1.00 82.44 166 ASN A C 1
ATOM 1303 O O . ASN A 1 166 ? -7.199 -22.039 -7.767 1.00 82.44 166 ASN A O 1
ATOM 1307 N N . ASP A 1 167 ? -8.092 -20.969 -6.005 1.00 79.62 167 ASP A N 1
ATOM 1308 C CA . ASP A 1 167 ? -8.244 -22.138 -5.118 1.00 79.62 167 ASP A CA 1
ATOM 1309 C C . ASP A 1 167 ? -6.974 -23.000 -4.954 1.00 79.62 167 ASP A C 1
ATOM 1311 O O . ASP A 1 167 ? -7.025 -24.219 -4.783 1.00 79.62 167 ASP A O 1
ATOM 1315 N N . GLY A 1 168 ? -5.808 -22.354 -4.984 1.00 77.12 168 GLY A N 1
ATOM 1316 C CA . GLY A 1 168 ? -4.502 -22.969 -4.756 1.00 77.12 168 GLY A CA 1
ATOM 1317 C C . GLY A 1 168 ? -3.809 -23.503 -6.010 1.00 77.12 168 GLY A C 1
ATOM 1318 O O . GLY A 1 168 ? -2.661 -23.934 -5.906 1.00 77.12 168 GLY A O 1
ATOM 1319 N N . GLN A 1 169 ? -4.440 -23.463 -7.192 1.00 85.50 169 GLN A N 1
ATOM 1320 C CA . GLN A 1 169 ? -3.787 -23.898 -8.430 1.00 85.50 169 GLN A CA 1
ATOM 1321 C C . GLN A 1 169 ? -4.253 -23.114 -9.664 1.00 85.50 169 GLN A C 1
ATOM 1323 O O . GLN A 1 169 ? -5.265 -23.417 -10.293 1.00 85.50 169 GLN A O 1
ATOM 1328 N N . THR A 1 170 ? -3.432 -22.158 -10.092 1.00 88.56 170 THR A N 1
ATOM 1329 C CA . THR A 1 170 ? -3.634 -21.409 -11.337 1.00 88.56 170 THR A CA 1
ATOM 1330 C C . THR A 1 170 ? -3.073 -22.172 -12.536 1.00 88.56 170 THR A C 1
ATOM 1332 O O . THR A 1 170 ? -1.907 -22.593 -12.501 1.00 88.56 170 THR A O 1
ATOM 1335 N N . PRO A 1 171 ? -3.835 -22.311 -13.635 1.00 91.50 171 PRO A N 1
ATOM 1336 C CA . PRO A 1 171 ? -3.303 -22.786 -14.908 1.00 91.50 171 PRO A CA 1
ATOM 1337 C C . PRO A 1 171 ? -2.201 -21.861 -15.436 1.00 91.50 171 PRO A C 1
ATOM 1339 O O . PRO A 1 171 ? -2.347 -20.643 -15.392 1.00 91.50 171 PRO A O 1
ATOM 1342 N N . GLU A 1 172 ? -1.137 -22.414 -16.021 1.00 88.94 172 GLU A N 1
ATOM 1343 C CA . GLU A 1 172 ? 0.039 -21.629 -16.439 1.00 88.94 172 GLU A CA 1
ATOM 1344 C C . GLU A 1 172 ? -0.299 -20.472 -17.398 1.00 88.94 172 GLU A C 1
ATOM 1346 O O . GLU A 1 172 ? 0.252 -19.383 -17.287 1.00 88.94 172 GLU A O 1
ATOM 1351 N N . GLY A 1 173 ? -1.284 -20.654 -18.285 1.00 88.94 173 GLY A N 1
ATOM 1352 C CA . GLY A 1 173 ? -1.746 -19.601 -19.200 1.00 88.94 173 GLY A CA 1
ATOM 1353 C C . GLY A 1 173 ? -2.482 -18.429 -18.533 1.00 88.94 173 GLY A C 1
ATOM 1354 O O . GLY A 1 173 ? -2.731 -17.421 -19.191 1.00 88.94 173 GLY A O 1
ATOM 1355 N N . MET A 1 174 ? -2.848 -18.555 -17.256 1.00 87.81 174 MET A N 1
ATOM 1356 C CA . MET A 1 174 ? -3.490 -17.507 -16.453 1.00 87.81 174 MET A CA 1
ATOM 1357 C C . MET A 1 174 ? -2.526 -16.858 -15.451 1.00 87.81 174 MET A C 1
ATOM 1359 O O . MET A 1 174 ? -2.868 -15.838 -14.850 1.00 87.81 174 MET A O 1
ATOM 1363 N N . VAL A 1 175 ? -1.318 -17.405 -15.284 1.00 90.75 175 VAL A N 1
ATOM 1364 C CA . VAL A 1 175 ? -0.285 -16.799 -14.442 1.00 90.75 175 VAL A CA 1
ATOM 1365 C C . VAL A 1 175 ? 0.251 -15.549 -15.148 1.00 90.75 175 VAL A C 1
ATOM 1367 O O . VAL A 1 175 ? 0.608 -15.605 -16.328 1.00 90.75 175 VAL A O 1
ATOM 1370 N N . PRO A 1 176 ? 0.334 -14.393 -14.467 1.00 90.31 176 PRO A N 1
ATOM 1371 C CA . PRO A 1 176 ? 0.892 -13.195 -15.075 1.00 90.31 176 PRO A CA 1
ATOM 1372 C C . PRO A 1 176 ? 2.322 -13.424 -15.583 1.00 90.31 176 PRO A C 1
ATOM 1374 O O . PRO A 1 176 ? 3.182 -13.880 -14.834 1.00 90.31 176 PRO A O 1
ATOM 1377 N N . ASN A 1 177 ? 2.616 -13.026 -16.826 1.00 92.38 177 ASN A N 1
ATOM 1378 C CA . ASN A 1 177 ? 3.923 -13.271 -17.459 1.00 92.38 177 ASN A CA 1
ATOM 1379 C C . ASN A 1 177 ? 5.124 -12.720 -16.664 1.00 92.38 177 ASN A C 1
ATOM 1381 O O . ASN A 1 177 ? 6.233 -13.237 -16.764 1.00 92.38 177 ASN A O 1
ATOM 1385 N N . TRP A 1 178 ? 4.917 -11.667 -15.871 1.00 91.44 178 TRP A N 1
ATOM 1386 C CA . TRP A 1 178 ? 5.976 -11.094 -15.045 1.00 91.44 178 TRP A CA 1
ATOM 1387 C C . TRP A 1 178 ? 6.413 -12.020 -13.897 1.00 91.44 178 TRP A C 1
ATOM 1389 O O . TRP A 1 178 ? 7.498 -11.813 -13.370 1.00 91.44 178 TRP A O 1
ATOM 1399 N N . CYS A 1 179 ? 5.636 -13.052 -13.546 1.00 90.62 179 CYS A N 1
ATOM 1400 C CA . CYS A 1 179 ? 6.060 -14.062 -12.573 1.00 90.62 179 CYS A CA 1
ATOM 1401 C C . CYS A 1 179 ? 7.234 -14.887 -13.125 1.00 90.62 179 CYS A C 1
ATOM 1403 O O . CYS A 1 179 ? 8.234 -15.075 -12.443 1.00 90.62 179 CYS A O 1
ATOM 1405 N N . ALA A 1 180 ? 7.148 -15.310 -14.393 1.00 89.31 180 ALA A N 1
ATOM 1406 C CA . ALA A 1 180 ? 8.218 -16.036 -15.083 1.00 89.31 180 ALA A CA 1
ATOM 1407 C C . ALA A 1 180 ? 9.324 -15.112 -15.626 1.00 89.31 180 ALA A C 1
ATOM 1409 O O . ALA A 1 180 ? 10.463 -15.534 -15.809 1.00 89.31 180 ALA A O 1
ATOM 1410 N N . ASN A 1 181 ? 8.991 -13.847 -15.896 1.00 93.12 181 ASN A N 1
ATOM 1411 C CA . ASN A 1 181 ? 9.896 -12.846 -16.460 1.00 93.12 181 ASN A CA 1
ATOM 1412 C C . ASN A 1 181 ? 9.862 -11.556 -15.622 1.00 93.12 181 ASN A C 1
ATOM 1414 O O . ASN A 1 181 ? 9.301 -10.543 -16.068 1.00 93.12 181 ASN A O 1
ATOM 1418 N N . PRO A 1 182 ? 10.417 -11.571 -14.396 1.00 93.62 182 PRO A N 1
ATOM 1419 C CA . PRO A 1 182 ? 10.295 -10.452 -13.477 1.00 93.62 182 PRO A CA 1
ATOM 1420 C C . PRO A 1 182 ? 11.073 -9.238 -13.986 1.00 93.62 182 PRO A C 1
ATOM 1422 O O . PRO A 1 182 ? 12.230 -9.310 -14.402 1.00 93.62 182 PRO A O 1
ATOM 1425 N N . LYS A 1 183 ? 10.408 -8.082 -13.968 1.00 95.69 183 LYS A N 1
ATOM 1426 C CA . LYS A 1 183 ? 10.978 -6.808 -14.417 1.00 95.69 183 LYS A CA 1
ATOM 1427 C C . LYS A 1 183 ? 12.008 -6.286 -13.420 1.00 95.69 183 LYS A C 1
ATOM 1429 O O . LYS A 1 183 ? 11.885 -6.501 -12.214 1.00 95.69 183 LYS A O 1
ATOM 1434 N N . LYS A 1 184 ? 12.986 -5.525 -13.914 1.00 97.62 184 LYS A N 1
ATOM 1435 C CA . LYS A 1 184 ? 13.966 -4.847 -13.059 1.00 97.62 184 LYS A CA 1
ATOM 1436 C C . LYS A 1 184 ? 13.293 -3.772 -12.210 1.00 97.62 184 LYS A C 1
ATOM 1438 O O . LYS A 1 184 ? 12.526 -2.954 -12.724 1.00 97.62 184 LYS A O 1
ATOM 1443 N N . ARG A 1 185 ? 13.636 -3.741 -10.922 1.00 97.69 185 ARG A N 1
ATOM 1444 C CA . ARG A 1 185 ? 13.109 -2.755 -9.965 1.00 97.69 185 ARG A CA 1
ATOM 1445 C C . ARG A 1 185 ? 13.477 -1.332 -10.364 1.00 97.69 185 ARG A C 1
ATOM 1447 O O . ARG A 1 185 ? 12.614 -0.459 -10.365 1.00 97.69 185 ARG A O 1
ATOM 1454 N N . LEU A 1 186 ? 14.737 -1.114 -10.753 1.00 98.19 186 LEU A N 1
ATOM 1455 C CA . LEU A 1 186 ? 15.227 0.189 -11.206 1.00 98.19 186 LEU A CA 1
ATOM 1456 C C . LEU A 1 186 ? 14.452 0.730 -12.415 1.00 98.19 186 LEU A C 1
ATOM 1458 O O . LEU A 1 186 ? 14.169 1.929 -12.455 1.00 98.19 186 LEU A O 1
ATOM 1462 N N . ASP A 1 187 ? 14.103 -0.135 -13.370 1.00 98.38 187 ASP A N 1
ATOM 1463 C CA . ASP A 1 187 ? 13.376 0.262 -14.580 1.00 98.38 187 ASP A CA 1
ATOM 1464 C C . ASP A 1 187 ? 11.954 0.703 -14.218 1.00 98.38 187 ASP A C 1
ATOM 1466 O O . ASP A 1 187 ? 11.552 1.813 -14.563 1.00 98.38 187 ASP A O 1
ATOM 1470 N N . ILE A 1 188 ? 11.238 -0.111 -13.427 1.00 98.25 188 ILE A N 1
ATOM 1471 C CA . ILE A 1 188 ? 9.899 0.238 -12.927 1.00 98.25 188 ILE A CA 1
ATOM 1472 C C . ILE A 1 188 ? 9.952 1.542 -12.132 1.00 98.25 188 ILE A C 1
ATOM 1474 O O . ILE A 1 188 ? 9.152 2.441 -12.376 1.00 98.25 188 ILE A O 1
ATOM 1478 N N . TRP A 1 189 ? 10.881 1.662 -11.180 1.00 98.44 189 TRP A N 1
ATOM 1479 C CA . TRP A 1 189 ? 10.976 2.851 -10.340 1.00 98.44 189 TRP A CA 1
ATOM 1480 C C . TRP A 1 189 ? 11.246 4.105 -11.175 1.00 98.44 189 TRP A C 1
ATOM 1482 O O . TRP A 1 189 ? 10.554 5.107 -11.006 1.00 98.44 189 TRP A O 1
ATOM 1492 N N . THR A 1 190 ? 12.208 4.037 -12.103 1.00 98.44 190 THR A N 1
ATOM 1493 C CA . THR A 1 190 ? 12.567 5.155 -12.991 1.00 98.44 190 THR A CA 1
ATOM 1494 C C . THR A 1 190 ? 11.385 5.582 -13.859 1.00 98.44 190 THR A C 1
ATOM 1496 O O . THR A 1 190 ? 11.121 6.778 -13.967 1.00 98.44 190 THR A O 1
ATOM 1499 N N . GLU A 1 191 ? 10.643 4.627 -14.423 1.00 98.19 191 GLU A N 1
ATOM 1500 C CA . GLU A 1 191 ? 9.423 4.903 -15.187 1.00 98.19 191 GLU A CA 1
ATOM 1501 C C . GLU A 1 191 ? 8.363 5.585 -14.307 1.00 98.19 191 GLU A C 1
ATOM 1503 O O . GLU A 1 191 ? 7.868 6.662 -14.640 1.00 98.19 191 GLU A O 1
ATOM 1508 N N . LYS A 1 192 ? 8.049 4.996 -13.148 1.00 98.12 192 LYS A N 1
ATOM 1509 C CA . LYS A 1 192 ? 6.956 5.418 -12.258 1.00 98.12 192 LYS A CA 1
ATOM 1510 C C . LYS A 1 192 ? 7.134 6.826 -11.681 1.00 98.12 192 LYS A C 1
ATOM 1512 O O . LYS A 1 192 ? 6.139 7.539 -11.505 1.00 98.12 192 LYS A O 1
ATOM 1517 N N . VAL A 1 193 ? 8.370 7.225 -11.372 1.00 98.19 193 VAL A N 1
ATOM 1518 C CA . VAL A 1 193 ? 8.682 8.550 -10.800 1.00 98.19 193 VAL A CA 1
ATOM 1519 C C . VAL A 1 193 ? 8.975 9.624 -11.846 1.00 98.19 193 VAL A C 1
ATOM 1521 O O . VAL A 1 193 ? 9.164 10.775 -11.450 1.00 98.19 193 VAL A O 1
ATOM 1524 N N . SER A 1 194 ? 9.018 9.268 -13.135 1.00 97.94 194 SER A N 1
ATOM 1525 C CA . SER A 1 194 ? 9.244 10.223 -14.225 1.00 97.94 194 SER A CA 1
ATOM 1526 C C . SER A 1 194 ? 8.185 11.327 -14.244 1.00 97.94 194 SER A C 1
ATOM 1528 O O . SER A 1 194 ? 7.031 11.122 -13.841 1.00 97.94 194 SER A O 1
ATOM 1530 N N . ASP A 1 195 ? 8.572 12.501 -14.738 1.00 94.75 195 ASP A N 1
ATOM 1531 C CA . ASP A 1 195 ? 7.658 13.635 -14.877 1.00 94.75 195 ASP A CA 1
ATOM 1532 C C . ASP A 1 195 ? 6.520 13.297 -15.847 1.00 94.75 195 ASP A C 1
ATOM 1534 O O . ASP A 1 195 ? 5.365 13.661 -15.610 1.00 94.75 195 ASP A O 1
ATOM 1538 N N . GLU A 1 196 ? 6.815 12.527 -16.897 1.00 95.12 196 GLU A N 1
ATOM 1539 C CA . GLU A 1 196 ? 5.833 12.034 -17.858 1.00 95.12 196 GLU A CA 1
ATOM 1540 C C . GLU A 1 196 ? 4.786 11.143 -17.183 1.00 95.12 196 GLU A C 1
ATOM 1542 O O . GLU A 1 196 ? 3.586 11.368 -17.367 1.00 95.12 196 GLU A O 1
ATOM 1547 N N . ALA A 1 197 ? 5.210 10.171 -16.365 1.00 96.19 197 ALA A N 1
ATOM 1548 C CA . ALA A 1 197 ? 4.290 9.282 -15.658 1.00 96.19 197 ALA A CA 1
ATOM 1549 C C . ALA A 1 197 ? 3.451 10.041 -14.620 1.00 96.19 197 ALA A C 1
ATOM 1551 O O . ALA A 1 197 ? 2.225 9.897 -14.590 1.00 96.19 197 ALA A O 1
ATOM 1552 N N . LYS A 1 198 ? 4.078 10.910 -13.816 1.00 95.25 198 LYS A N 1
ATOM 1553 C CA . LYS A 1 198 ? 3.377 11.763 -12.838 1.00 95.25 198 LYS A CA 1
ATOM 1554 C C . LYS A 1 198 ? 2.325 12.648 -13.505 1.00 95.25 198 LYS A C 1
ATOM 1556 O O . LYS A 1 198 ? 1.188 12.736 -13.033 1.00 95.25 198 LYS A O 1
ATOM 1561 N N . LYS A 1 199 ? 2.672 13.262 -14.638 1.00 92.12 199 LYS A N 1
ATOM 1562 C CA . LYS A 1 199 ? 1.751 14.091 -15.423 1.00 92.12 199 LYS A CA 1
ATOM 1563 C C . LYS A 1 199 ? 0.627 13.264 -16.042 1.00 92.12 199 LYS A C 1
ATOM 1565 O O . LYS A 1 199 ? -0.530 13.677 -15.991 1.00 92.12 199 LYS A O 1
ATOM 1570 N N . ALA A 1 200 ? 0.930 12.082 -16.579 1.00 93.44 200 ALA A N 1
ATOM 1571 C CA . ALA A 1 200 ? -0.084 11.178 -17.117 1.00 93.44 200 ALA A CA 1
ATOM 1572 C C . ALA A 1 200 ? -1.109 10.779 -16.043 1.00 93.44 200 ALA A C 1
ATOM 1574 O O . ALA A 1 200 ? -2.314 10.767 -16.308 1.00 93.44 200 ALA A O 1
ATOM 1575 N N . ARG A 1 201 ? -0.658 10.538 -14.804 1.00 94.19 201 ARG A N 1
ATOM 1576 C CA . ARG A 1 201 ? -1.544 10.193 -13.683 1.00 94.19 201 ARG A CA 1
ATOM 1577 C C . ARG A 1 201 ? -2.478 11.325 -13.270 1.00 94.19 201 ARG A C 1
ATOM 1579 O O . ARG A 1 201 ? -3.608 11.031 -12.879 1.00 94.19 201 ARG A O 1
ATOM 1586 N N . GLN A 1 202 ? -2.093 12.593 -13.399 1.00 91.38 202 GLN A N 1
ATOM 1587 C CA . GLN A 1 202 ? -3.009 13.723 -13.155 1.00 91.38 202 GLN A CA 1
ATOM 1588 C C . GLN A 1 202 ? -4.229 13.698 -14.094 1.00 91.38 202 GLN A C 1
ATOM 1590 O O . GLN A 1 202 ? -5.314 14.161 -13.725 1.00 91.38 202 GLN A O 1
ATOM 1595 N N . GLY A 1 203 ? -4.070 13.108 -15.283 1.00 87.12 203 GLY A N 1
ATOM 1596 C CA . GLY A 1 203 ? -5.129 12.955 -16.271 1.00 87.12 203 GLY A CA 1
ATOM 1597 C C . GLY A 1 203 ? -5.766 14.290 -16.663 1.00 87.12 203 GLY A C 1
ATOM 1598 O O . GLY A 1 203 ? -5.156 15.355 -16.590 1.00 87.12 203 GLY A O 1
ATOM 1599 N N . PHE A 1 204 ? -7.043 14.245 -17.047 1.00 80.88 204 PHE A N 1
ATOM 1600 C CA . PHE A 1 204 ? -7.813 15.440 -17.417 1.00 80.88 204 PHE A CA 1
ATOM 1601 C C . PHE A 1 204 ? -8.161 16.347 -16.223 1.00 80.88 204 PHE A C 1
ATOM 1603 O O . PHE A 1 204 ? -8.678 17.443 -16.417 1.00 80.88 204 PHE A O 1
ATOM 1610 N N . LYS A 1 205 ? -7.889 15.904 -14.988 1.00 70.94 205 LYS A N 1
ATOM 1611 C CA . LYS A 1 205 ? -8.124 16.665 -13.751 1.00 70.94 205 LYS A CA 1
ATOM 1612 C C . LYS A 1 205 ? -6.902 17.492 -13.338 1.00 70.94 205 LYS A C 1
ATOM 1614 O O . LYS A 1 205 ? -6.805 17.900 -12.182 1.00 70.94 205 LYS A O 1
ATOM 1619 N N . TYR A 1 206 ? -5.970 17.728 -14.263 1.00 81.31 206 TYR A N 1
ATOM 1620 C CA . TYR A 1 206 ? -4.810 18.572 -14.016 1.00 81.31 206 TYR A CA 1
ATOM 1621 C C . TYR A 1 206 ? -5.233 19.957 -13.523 1.00 81.31 206 TYR A C 1
ATOM 1623 O O . TYR A 1 206 ? -5.979 20.681 -14.182 1.00 81.31 206 TYR A O 1
ATOM 1631 N N . LEU A 1 207 ? -4.705 20.337 -12.365 1.00 83.19 207 LEU A N 1
ATOM 1632 C CA . LEU A 1 207 ? -4.865 21.659 -11.786 1.00 83.19 207 LEU A CA 1
ATOM 1633 C C . LEU A 1 207 ? -3.460 22.237 -11.550 1.00 83.19 207 LEU A C 1
ATOM 1635 O O . LEU A 1 207 ? -2.655 21.567 -10.901 1.00 83.19 207 LEU A O 1
ATOM 1639 N N . PRO A 1 208 ? -3.154 23.476 -11.992 1.00 87.56 208 PRO A N 1
ATOM 1640 C CA . PRO A 1 208 ? -1.806 24.059 -11.896 1.00 87.56 208 PRO A CA 1
ATOM 1641 C C . PRO A 1 208 ? -1.208 24.096 -10.483 1.00 87.56 208 PRO A C 1
ATOM 1643 O O . PRO A 1 208 ? 0.010 24.146 -10.317 1.00 87.56 208 PRO A O 1
ATOM 1646 N N . ILE A 1 209 ? -2.067 24.067 -9.461 1.00 91.38 209 ILE A N 1
ATOM 1647 C CA . ILE A 1 209 ? -1.679 24.067 -8.047 1.00 91.38 209 ILE A CA 1
ATOM 1648 C C . ILE A 1 209 ? -1.084 22.732 -7.572 1.00 91.38 209 ILE A C 1
ATOM 1650 O O . ILE A 1 209 ? -0.566 22.680 -6.456 1.00 91.38 209 ILE A O 1
ATOM 1654 N N . TYR A 1 210 ? -1.160 21.664 -8.369 1.00 91.75 210 TYR A N 1
ATOM 1655 C CA . TYR A 1 210 ? -0.607 20.354 -8.033 1.00 91.75 210 TYR A CA 1
ATOM 1656 C C . TYR A 1 210 ? 0.689 20.062 -8.804 1.00 91.75 210 TYR A C 1
ATOM 1658 O O . TYR A 1 210 ? 0.840 20.418 -9.972 1.00 91.75 210 TYR A O 1
ATOM 1666 N N . GLU A 1 211 ? 1.632 19.420 -8.117 1.00 92.50 211 GLU A N 1
ATOM 1667 C CA . GLU A 1 211 ? 2.883 18.892 -8.672 1.00 92.50 211 GLU A CA 1
ATOM 1668 C C . GLU A 1 211 ? 2.685 17.476 -9.229 1.00 92.50 211 GLU A C 1
ATOM 1670 O O . GLU A 1 211 ? 3.170 17.154 -10.305 1.00 92.50 211 GLU A O 1
ATOM 1675 N N . THR A 1 212 ? 1.908 16.647 -8.526 1.00 93.88 212 THR A N 1
ATOM 1676 C CA . THR A 1 212 ? 1.547 15.264 -8.903 1.00 93.88 212 THR A CA 1
ATOM 1677 C C . THR A 1 212 ? 0.023 15.103 -8.862 1.00 93.88 212 THR A C 1
ATOM 1679 O O . THR A 1 212 ? -0.682 16.104 -8.750 1.00 93.88 212 THR A O 1
ATOM 1682 N N . ARG A 1 213 ? -0.534 13.888 -8.944 1.00 92.00 213 ARG A N 1
ATOM 1683 C CA . ARG A 1 213 ? -1.984 13.684 -8.767 1.00 92.00 213 ARG A CA 1
ATOM 1684 C C . ARG A 1 213 ? -2.504 14.177 -7.405 1.00 92.00 213 ARG A C 1
ATOM 1686 O O . ARG A 1 213 ? -3.618 14.691 -7.338 1.00 92.00 213 ARG A O 1
ATOM 1693 N N . PHE A 1 214 ? -1.710 14.045 -6.337 1.00 91.81 214 PHE A N 1
ATOM 1694 C CA . PHE A 1 214 ? -2.154 14.304 -4.957 1.00 91.81 214 PHE A CA 1
ATOM 1695 C C . PHE A 1 214 ? -1.308 15.335 -4.194 1.00 91.81 214 PHE A C 1
ATOM 1697 O O . PHE A 1 214 ? -1.711 15.800 -3.125 1.00 91.81 214 PHE A O 1
ATOM 1704 N N . TRP A 1 215 ? -0.149 15.733 -4.726 1.00 92.31 215 TRP A N 1
ATOM 1705 C CA . TRP A 1 215 ? 0.754 16.678 -4.070 1.00 92.31 215 TRP A CA 1
ATOM 1706 C C . TRP A 1 215 ? 0.522 18.112 -4.533 1.00 92.31 215 TRP A C 1
ATOM 1708 O O . TRP A 1 215 ? 0.687 18.414 -5.713 1.00 92.31 215 TRP A O 1
ATOM 1718 N N . LYS A 1 216 ? 0.199 19.026 -3.612 1.00 92.06 216 LYS A N 1
ATOM 1719 C CA . LYS A 1 216 ? 0.119 20.467 -3.914 1.00 92.06 216 LYS A CA 1
ATOM 1720 C C . LYS A 1 216 ? 1.515 21.089 -4.010 1.00 92.06 216 LYS A C 1
ATOM 1722 O O . LYS A 1 216 ? 2.396 20.761 -3.219 1.00 92.06 216 LYS A O 1
ATOM 1727 N N . ARG A 1 217 ? 1.726 22.040 -4.920 1.00 90.56 217 ARG A N 1
ATOM 1728 C CA . ARG A 1 217 ? 2.992 22.790 -5.002 1.00 90.56 217 ARG A CA 1
ATOM 1729 C C . ARG A 1 217 ? 3.278 23.499 -3.672 1.00 90.56 217 ARG A C 1
ATOM 1731 O O . ARG A 1 217 ? 2.379 24.074 -3.064 1.00 90.56 217 ARG A O 1
ATOM 1738 N N . GLY A 1 218 ? 4.522 23.416 -3.196 1.00 89.62 218 GLY A N 1
ATOM 1739 C CA . GLY A 1 218 ? 4.940 23.984 -1.904 1.00 89.62 218 GLY A CA 1
ATOM 1740 C C . GLY A 1 218 ? 4.421 23.250 -0.656 1.00 89.62 218 GLY A C 1
ATOM 1741 O O . GLY A 1 218 ? 4.660 23.704 0.464 1.00 89.62 218 GLY A O 1
ATOM 1742 N N . GLN A 1 219 ? 3.721 22.120 -0.812 1.00 90.56 219 GLN A N 1
ATOM 1743 C CA . GLN A 1 219 ? 3.296 21.278 0.306 1.00 90.56 219 GLN A CA 1
ATOM 1744 C C . GLN A 1 219 ? 4.504 20.733 1.089 1.00 90.56 219 GLN A C 1
ATOM 1746 O O . GLN A 1 219 ? 5.502 20.320 0.508 1.00 90.56 219 GLN A O 1
ATOM 1751 N N . LYS A 1 220 ? 4.391 20.711 2.423 1.00 89.44 220 LYS A N 1
ATOM 1752 C CA . LYS A 1 220 ? 5.285 19.961 3.323 1.00 89.44 220 LYS A CA 1
ATOM 1753 C C . LYS A 1 220 ? 4.797 18.519 3.492 1.00 89.44 220 LYS A C 1
ATOM 1755 O O . LYS A 1 220 ? 3.652 18.226 3.162 1.00 89.44 220 LYS A O 1
ATOM 1760 N N . ASP A 1 221 ? 5.634 17.652 4.059 1.00 87.12 221 ASP A N 1
ATOM 1761 C CA . ASP A 1 221 ? 5.306 16.243 4.308 1.00 87.12 221 ASP A CA 1
ATOM 1762 C C . ASP A 1 221 ? 3.898 16.067 4.930 1.00 87.12 221 ASP A C 1
ATOM 1764 O O . ASP A 1 221 ? 3.643 16.550 6.040 1.00 87.12 221 ASP A O 1
ATOM 1768 N N . PRO A 1 222 ? 2.961 15.400 4.229 1.00 84.94 222 PRO A N 1
ATOM 1769 C CA . PRO A 1 222 ? 1.573 15.278 4.655 1.00 84.94 222 PRO A CA 1
ATOM 1770 C C . PRO A 1 222 ? 1.388 14.352 5.861 1.00 84.94 222 PRO A C 1
ATOM 1772 O O . PRO A 1 222 ? 0.290 14.320 6.420 1.00 84.94 222 PRO A O 1
ATOM 1775 N N . ARG A 1 223 ? 2.419 13.602 6.267 1.00 80.25 223 ARG A N 1
ATOM 1776 C CA . ARG A 1 223 ? 2.416 12.770 7.481 1.00 80.25 223 ARG A CA 1
ATOM 1777 C C . ARG A 1 223 ? 2.629 13.595 8.747 1.00 80.25 223 ARG A C 1
ATOM 1779 O O . ARG A 1 223 ? 2.267 13.157 9.826 1.00 80.25 223 ARG A O 1
ATOM 1786 N N . LEU A 1 224 ? 3.192 14.798 8.613 1.00 81.88 224 LEU A N 1
ATOM 1787 C CA . LEU A 1 224 ? 3.414 15.724 9.729 1.00 81.88 224 LEU A CA 1
ATOM 1788 C C . LEU A 1 224 ? 2.213 16.647 9.979 1.00 81.88 224 LEU A C 1
ATOM 1790 O O . LEU A 1 224 ? 2.240 17.478 10.884 1.00 81.88 224 LEU A O 1
ATOM 1794 N N . ARG A 1 225 ? 1.172 16.555 9.146 1.00 78.75 225 ARG A N 1
ATOM 1795 C CA . ARG A 1 225 ? -0.046 17.348 9.304 1.00 78.75 225 ARG A CA 1
ATOM 1796 C C . ARG A 1 225 ? -0.916 16.728 10.387 1.00 78.75 225 ARG A C 1
ATOM 1798 O O . ARG A 1 225 ? -1.188 15.534 10.333 1.00 78.75 225 ARG A O 1
ATOM 1805 N N . LYS A 1 226 ? -1.426 17.559 11.297 1.00 71.81 226 LYS A N 1
ATOM 1806 C CA . LYS A 1 226 ? -2.569 17.184 12.131 1.00 71.81 226 LYS A CA 1
ATOM 1807 C C . LYS A 1 226 ? -3.777 17.009 11.208 1.00 71.81 226 LYS A C 1
ATOM 1809 O O . LYS A 1 226 ? -4.059 17.905 10.411 1.00 71.81 226 LYS A O 1
ATOM 1814 N N . ARG A 1 227 ? -4.417 15.845 11.259 1.00 65.00 227 ARG A N 1
ATOM 1815 C CA . ARG A 1 227 ? -5.619 15.533 10.483 1.00 65.00 227 ARG A CA 1
ATOM 1816 C C . ARG A 1 227 ? -6.797 15.465 11.445 1.00 65.00 227 ARG A C 1
ATOM 1818 O O . ARG A 1 227 ? -6.634 14.993 12.565 1.00 65.00 227 ARG A O 1
ATOM 1825 N N . ASP A 1 228 ? -7.942 15.972 11.002 1.00 50.03 228 ASP A N 1
ATOM 1826 C CA . ASP A 1 228 ? -9.201 15.844 11.745 1.00 50.03 228 ASP A CA 1
ATOM 1827 C C . ASP A 1 228 ? -9.812 14.445 11.551 1.00 50.03 228 ASP A C 1
ATOM 1829 O O . ASP A 1 228 ? -10.589 13.982 12.375 1.00 50.03 228 ASP A O 1
ATOM 1833 N N . TYR A 1 229 ? -9.416 13.757 10.473 1.00 45.94 229 TYR A N 1
ATOM 1834 C CA . TYR A 1 229 ? -9.801 12.388 10.156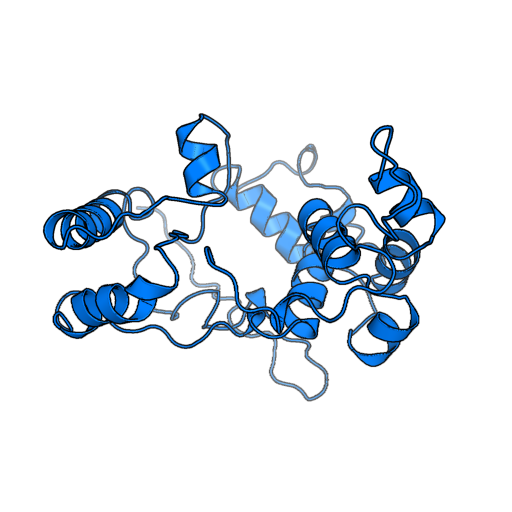 1.00 45.94 229 TYR A CA 1
ATOM 1835 C C . TYR A 1 229 ? -8.583 11.668 9.562 1.00 45.94 229 TYR A C 1
ATOM 1837 O O . TYR A 1 229 ? -7.995 12.178 8.598 1.00 45.94 229 TYR A O 1
ATOM 1845 N N . CYS A 1 230 ? -8.254 10.506 10.136 1.00 41.25 230 CYS A N 1
ATOM 1846 C CA . CYS A 1 230 ? -7.017 9.707 10.041 1.00 41.25 230 CYS A CA 1
ATOM 1847 C C . CYS A 1 230 ? -6.054 9.939 11.210 1.00 41.25 230 CYS A C 1
ATOM 1849 O O . CYS A 1 230 ? -5.585 11.086 11.392 1.00 41.25 230 CYS A O 1
#

Radius of gyration: 20.07 Å; chains: 1; bounding box: 46×58×48 Å

Secondary structure (DSSP, 8-state):
---------------TT----GGGSHHHH--TTPPPPGGGGHHHHHHHHHHHHHTT---EE-HHHHHHHTT------S--EE--GGGHHHHHHHHHT-TTT-PPPPPPGGGSHHHHHHHHHHTT-HHHHHHHHHHHT--HHHHHHHS--SSB--HHHHHHHHHHHTTT---GGGS-HHHHSPPBHHHHHHHHHSHHHHHHHHGGG--TTBSSSSPBTT---TTSS--S--

Foldseek 3Di:
DDPPDDPPPLDDDDDPPDDDQLCSDCLNQPDPPDDQDPPRCPVVVVVLCVLCVVVVWDKDWDD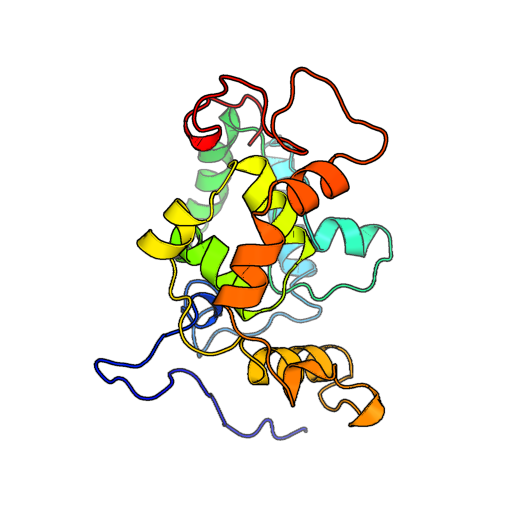PVVVVVVVDDDDDPDTDMWTFPVCVVVSVVSQVVCCVSDDDGDDRPCVDLLSVLQNCLQLVVLVVNLVSCQQQVDALVNCVVRYDQPDFHALVNQVQVQCVSVVNDDDPVSRPVCSVVTDGSSVSSNCSSDQVNQVVQCPPVDDVQGSGVNHGPPDDGPVPDDDSTD

Sequence (230 aa):
MVNFQEECRLNPPTGPNVIISPLSDESVQGYLNDNTPPSNGVREIRDVVQILEGASIPCCMVAEPALIYYGTGRVMVEWIMCVPTEQLEAAAQLFRAKPENFEPFRPSALSRLPIYAQSLLDTVNYVDLDDLIDGMNLTREWGLKNLNLDGTVDGDWGRWRADFLNDGQTPEGMVPNWCANPKKRLDIWTEKVSDEAKKARQGFKYLPIYETRFWKRGQKDPRLRKRDYC